Protein AF-A0A7X6QYF8-F1 (afdb_monomer)

pLDDT: mean 79.29, std 15.2, range [41.22, 97.94]

Organism: NCBI:txid264297

Sequence (271 aa):
MSGYPLPAPPMAFPPPAPRAPRDGRGVAALLTGLLGLGPVAIALGASAVRHRRRAHGIGSGMGLTGIILGSLQTLLYILIVVVALGVTAAGNTERAELRASCAEGEMAACDDLYWGSPVHSDDEAFGASCAGRRAASSPGTCLDAEGGSVIPLSYGDDPVLDGLWDSCEAGDLASCDDLYAQSPSDSEYLEFGGSCGDRGNDSRWCVNQPGDDPELDERYEACTAGDWEACDQLYQYSRPGSVYEEYGDTCGNRTDGGEWCTEVPGLDPNV

Foldseek 3Di:
DDDDDDDDDDDDDDDDDDDDDDDCLVVVLVVCVVVPVLVVSVVSVVVVVVVCPVDPDPPPPPPVVCVVVSVVVVVVVVVVVVVVVVVVVVLVVLLVVLLVVLLVQPQVSLQCQLVSDDPPDPSVQCSCCSNVVHHSPDPDGSADDPGDDLQPQDAPSDVVLNVLLVCLLVQPQVSLLVQLVPHDPNGPSVVCSCCSNVPRDPDSGSPQAAPNDVVLNVLLVCLVVLPLVSLQVQLVPTDPPHPSNCCSQCSNVVHPGDDRQCPDPPSNPVD

Secondary structure (DSSP, 8-state):
---PPPPPPPPPPPPPPPPPPP-HHHHHHHHHHHTT-HHHHHHHHHHHHHHHTT---S-TTHHHHHHHHHHHHHHHHHHHHHHHHHHHHHHHHHHHHHHHHHHHT-HHHHHHHHHHSPTT-HHHHHHHTTTTTS-TT--S-SS-TTT------STTS-HHHHHHHHHHHHT-HHHHHHHHHHSPTT-HHHHHHHTTTTT--SSS-SSSSTTS-HHHHHHHHHHHHT-HHHHHHHHHHSPTTSHHHHHHHTTTTTS-SSS-GGGSBTTBTT-

Structure (mmCIF, N/CA/C/O backbone):
data_AF-A0A7X6QYF8-F1
#
_entry.id   AF-A0A7X6QYF8-F1
#
loop_
_atom_site.group_PDB
_atom_site.id
_atom_site.type_symbol
_atom_site.label_atom_id
_atom_site.label_alt_id
_atom_site.label_comp_id
_atom_site.label_asym_id
_atom_site.label_entity_id
_atom_site.label_seq_id
_atom_site.pdbx_PDB_ins_code
_atom_site.Cartn_x
_atom_site.Cartn_y
_atom_site.Cartn_z
_atom_site.occupancy
_atom_site.B_iso_or_equiv
_atom_site.auth_seq_id
_atom_site.auth_comp_id
_atom_site.auth_asym_id
_atom_site.auth_atom_id
_atom_site.pdbx_PDB_model_num
ATOM 1 N N . MET A 1 1 ? -16.988 30.514 134.150 1.00 44.56 1 MET A N 1
ATOM 2 C CA . MET A 1 1 ? -15.823 29.884 133.494 1.00 44.56 1 MET A CA 1
ATOM 3 C C . MET A 1 1 ? -16.365 28.973 132.404 1.00 44.56 1 MET A C 1
ATOM 5 O O . MET A 1 1 ? -16.871 27.908 132.718 1.00 44.56 1 MET A O 1
ATOM 9 N N . SER A 1 2 ? -16.396 29.467 131.163 1.00 49.91 2 SER A N 1
ATOM 10 C CA . SER A 1 2 ? -16.881 28.728 129.991 1.00 49.91 2 SER A CA 1
ATOM 11 C C . SER A 1 2 ? -15.673 28.077 129.319 1.00 49.91 2 SER A C 1
ATOM 13 O O . SER A 1 2 ? -14.781 28.790 128.862 1.00 49.91 2 SER A O 1
ATOM 15 N N . GLY A 1 3 ? -15.593 26.747 129.351 1.00 51.34 3 GLY A N 1
ATOM 16 C CA . GLY A 1 3 ? -14.556 25.980 128.662 1.00 51.34 3 GLY A CA 1
ATOM 17 C C . GLY A 1 3 ? -15.006 25.683 127.237 1.00 51.34 3 GLY A C 1
ATOM 18 O O . GLY A 1 3 ? -15.929 24.898 127.042 1.00 51.34 3 GLY A O 1
ATOM 19 N N . TYR A 1 4 ? -14.381 26.324 126.251 1.00 63.78 4 TYR A N 1
ATOM 20 C CA . TYR A 1 4 ? -14.613 26.014 124.842 1.00 63.78 4 TYR A CA 1
ATOM 21 C C . TYR A 1 4 ? -13.888 24.711 124.460 1.00 63.78 4 TYR A C 1
ATOM 23 O O . TYR A 1 4 ? -12.702 24.576 124.774 1.00 63.78 4 TYR A O 1
ATOM 31 N N . PRO A 1 5 ? -14.555 23.755 123.790 1.00 67.38 5 PRO A N 1
ATOM 32 C CA . PRO A 1 5 ? -13.906 22.549 123.290 1.00 67.38 5 PRO A CA 1
ATOM 33 C C . PRO A 1 5 ? -13.012 22.851 122.076 1.00 67.38 5 PRO A C 1
ATOM 35 O O . PRO A 1 5 ? -13.331 23.689 121.233 1.00 67.38 5 PRO A O 1
ATOM 38 N N . LEU A 1 6 ? -11.876 22.151 122.020 1.00 69.31 6 LEU A N 1
ATOM 39 C CA . LEU A 1 6 ? -10.836 22.262 120.992 1.00 69.31 6 LEU A CA 1
ATOM 40 C C . LEU A 1 6 ? -11.344 21.867 119.585 1.00 69.31 6 LEU A C 1
ATOM 42 O O . LEU A 1 6 ? -12.176 20.964 119.472 1.00 69.31 6 LEU A O 1
ATOM 46 N N . PRO A 1 7 ? -10.825 22.493 118.507 1.00 70.38 7 PRO A N 1
ATOM 47 C CA . PRO A 1 7 ? -11.216 22.188 117.130 1.00 70.38 7 PRO A CA 1
ATOM 48 C C . PRO A 1 7 ? -10.683 20.826 116.649 1.00 70.38 7 PRO A C 1
ATOM 50 O O . PRO A 1 7 ? -9.566 20.424 116.976 1.00 70.38 7 PRO A O 1
ATOM 53 N N . ALA A 1 8 ? -11.495 20.125 115.852 1.00 71.44 8 ALA A N 1
ATOM 54 C CA . ALA A 1 8 ? -11.191 18.811 115.284 1.00 71.44 8 ALA A CA 1
ATOM 55 C C . ALA A 1 8 ? -10.064 18.860 114.222 1.00 71.44 8 ALA A C 1
ATOM 57 O O . ALA A 1 8 ? -9.943 19.861 113.510 1.00 71.44 8 ALA A O 1
ATOM 58 N N . PRO A 1 9 ? -9.252 17.790 114.077 1.00 72.19 9 PRO A N 1
ATOM 59 C CA . PRO A 1 9 ? -8.160 17.739 113.103 1.00 72.19 9 PRO A CA 1
ATOM 60 C C . PRO A 1 9 ? -8.664 17.641 111.644 1.00 72.19 9 PRO A C 1
ATOM 62 O O . PRO A 1 9 ? -9.747 17.102 111.401 1.00 72.19 9 PRO A O 1
ATOM 65 N N . PRO A 1 10 ? -7.886 18.129 110.656 1.00 64.88 10 PRO A N 1
ATOM 66 C CA . PRO A 1 10 ? -8.283 18.135 109.247 1.00 64.88 10 PRO A CA 1
ATOM 67 C C . PRO A 1 10 ? -8.324 16.721 108.643 1.00 64.88 10 PRO A C 1
ATOM 69 O O . PRO A 1 10 ? -7.401 15.927 108.826 1.00 64.88 10 PRO A O 1
ATOM 72 N N . MET A 1 11 ? -9.389 16.413 107.891 1.00 62.50 11 MET A N 1
ATOM 73 C CA . MET A 1 11 ? -9.537 15.140 107.175 1.00 62.50 11 MET A CA 1
ATOM 74 C C . MET A 1 11 ? -8.525 15.023 106.026 1.00 62.50 11 MET A C 1
ATOM 76 O O . MET A 1 11 ? -8.417 15.914 105.186 1.00 62.50 11 MET A O 1
ATOM 80 N N . ALA A 1 12 ? -7.806 13.900 105.978 1.00 64.94 12 ALA A N 1
ATOM 81 C CA . ALA A 1 12 ? -6.918 13.546 104.877 1.00 64.94 12 ALA A CA 1
ATOM 82 C C . ALA A 1 12 ? -7.729 13.229 103.607 1.00 64.94 12 ALA A C 1
ATOM 84 O O . ALA A 1 12 ? -8.689 12.458 103.651 1.00 64.94 12 ALA A O 1
ATOM 85 N N . PHE A 1 13 ? -7.337 13.811 102.470 1.00 62.38 13 PHE A N 1
ATOM 86 C CA . PHE A 1 13 ? -7.928 13.491 101.170 1.00 62.38 13 PHE A CA 1
ATOM 87 C C . PHE A 1 13 ? -7.653 12.021 100.796 1.00 62.38 13 PHE A C 1
ATOM 89 O O . PHE A 1 13 ? -6.511 11.570 100.926 1.00 62.38 13 PHE A O 1
ATOM 96 N N . PRO A 1 14 ? -8.655 11.267 100.306 1.00 73.50 14 PRO A N 1
ATOM 97 C CA . PRO A 1 14 ? -8.431 9.914 99.811 1.00 73.50 14 PRO A CA 1
ATOM 98 C C . PRO A 1 14 ? -7.581 9.937 98.526 1.00 73.50 14 PRO A C 1
ATOM 100 O O . PRO A 1 14 ? -7.684 10.884 97.739 1.00 73.50 14 PRO A O 1
ATOM 103 N N . PRO A 1 15 ? -6.746 8.910 98.280 1.00 71.75 15 PRO A N 1
ATOM 104 C CA . PRO A 1 15 ? -5.930 8.838 97.072 1.00 71.75 15 PRO A CA 1
ATOM 105 C C . PRO A 1 15 ? -6.808 8.774 95.808 1.00 71.75 15 PRO A C 1
ATOM 107 O O . PRO A 1 15 ? -7.906 8.208 95.850 1.00 71.75 15 PRO A O 1
ATOM 110 N N . PRO A 1 16 ? -6.347 9.323 94.666 1.00 65.62 16 PRO A N 1
ATOM 111 C CA . PRO A 1 16 ? -7.096 9.262 93.418 1.00 65.62 16 PRO A CA 1
ATOM 112 C C . PRO A 1 16 ? -7.294 7.808 92.978 1.00 65.62 16 PRO A C 1
ATOM 114 O O . PRO A 1 16 ? -6.366 6.998 93.012 1.00 65.62 16 PRO A O 1
ATOM 117 N N . ALA A 1 17 ? -8.518 7.484 92.557 1.00 67.25 17 ALA A N 1
ATOM 118 C CA . ALA A 1 17 ? -8.881 6.139 92.135 1.00 67.25 17 ALA A CA 1
ATOM 119 C C . ALA A 1 17 ? -8.025 5.669 90.935 1.00 67.25 17 ALA A C 1
ATOM 121 O O . ALA A 1 17 ? -7.765 6.459 90.017 1.00 67.25 17 ALA A O 1
ATOM 122 N N . PRO A 1 18 ? -7.601 4.392 90.898 1.00 63.91 18 PRO A N 1
ATOM 123 C CA . PRO A 1 18 ? -6.838 3.847 89.780 1.00 63.91 18 PRO A CA 1
ATOM 124 C C . PRO A 1 18 ? -7.653 3.917 88.481 1.00 63.91 18 PRO A C 1
ATOM 126 O O . PRO A 1 18 ? -8.828 3.550 88.440 1.00 63.91 18 PRO A O 1
ATOM 129 N N . ARG A 1 19 ? -7.029 4.396 87.396 1.00 60.31 19 ARG A N 1
ATOM 130 C CA . ARG A 1 19 ? -7.657 4.434 86.066 1.00 60.31 19 ARG A CA 1
ATOM 131 C C . ARG A 1 19 ? -7.863 3.002 85.567 1.00 60.31 19 ARG A C 1
ATOM 133 O O . ARG A 1 19 ? -6.927 2.206 85.591 1.00 60.31 19 ARG A O 1
ATOM 140 N N . ALA A 1 20 ? -9.076 2.688 85.110 1.00 60.84 20 ALA A N 1
ATOM 141 C CA . ALA A 1 20 ? -9.414 1.359 84.611 1.00 60.84 20 ALA A CA 1
ATOM 142 C C . ALA A 1 20 ? -8.535 0.970 83.398 1.00 60.84 20 ALA A C 1
ATOM 144 O O . ALA A 1 20 ? -8.281 1.826 82.539 1.00 60.84 20 ALA A O 1
ATOM 145 N N . PRO A 1 21 ? -8.078 -0.295 83.300 1.00 61.94 21 PRO A N 1
ATOM 146 C CA . PRO A 1 21 ? -7.299 -0.777 82.161 1.00 61.94 21 PRO A CA 1
ATOM 147 C C . PRO A 1 21 ? -8.084 -0.607 80.856 1.00 61.94 21 PRO A C 1
ATOM 149 O O . PRO A 1 21 ? -9.266 -0.939 80.789 1.00 61.94 21 PRO A O 1
ATOM 152 N N . ARG A 1 22 ? -7.447 -0.082 79.804 1.00 58.12 22 ARG A N 1
ATOM 153 C CA . ARG A 1 22 ? -8.064 -0.033 78.471 1.00 58.12 22 ARG A CA 1
ATOM 154 C C . ARG A 1 22 ? -7.998 -1.423 77.843 1.00 58.12 22 ARG A C 1
ATOM 156 O O . ARG A 1 22 ? -6.911 -1.922 77.566 1.00 58.12 22 ARG A O 1
ATOM 163 N N . ASP A 1 23 ? -9.155 -2.021 77.585 1.00 65.25 23 ASP A N 1
ATOM 164 C CA . ASP A 1 23 ? -9.247 -3.344 76.968 1.00 65.25 23 ASP A CA 1
ATOM 165 C C . ASP A 1 23 ? -8.855 -3.288 75.481 1.00 65.25 23 ASP A C 1
ATOM 167 O O . ASP A 1 23 ? -9.636 -2.871 74.622 1.00 65.25 23 ASP A O 1
ATOM 171 N N . GLY A 1 24 ? -7.645 -3.760 75.154 1.00 62.44 24 GLY A N 1
ATOM 172 C CA . GLY A 1 24 ? -7.094 -3.769 73.786 1.00 62.44 24 GLY A CA 1
ATOM 173 C C . GLY A 1 24 ? -7.932 -4.537 72.754 1.00 62.44 24 GLY A C 1
ATOM 174 O O . GLY A 1 24 ? -7.813 -4.310 71.552 1.00 62.44 24 GLY A O 1
ATOM 175 N N . ARG A 1 25 ? -8.856 -5.388 73.212 1.00 62.22 25 ARG A N 1
ATOM 176 C CA . ARG A 1 25 ? -9.790 -6.138 72.358 1.00 62.22 25 ARG A CA 1
ATOM 177 C C . ARG A 1 25 ? -10.798 -5.236 71.638 1.00 62.22 25 ARG A C 1
ATOM 179 O O . ARG A 1 25 ? -11.194 -5.555 70.523 1.00 62.22 25 ARG A O 1
ATOM 186 N N . GLY A 1 26 ? -11.176 -4.100 72.234 1.00 60.22 26 GLY A N 1
ATOM 187 C CA . GLY A 1 26 ? -12.074 -3.132 71.592 1.00 60.22 26 GLY A CA 1
ATOM 188 C C . GLY A 1 26 ? -11.416 -2.396 70.422 1.00 60.22 26 GLY A C 1
ATOM 189 O O . GLY A 1 26 ? -12.053 -2.172 69.398 1.00 60.22 26 GLY A O 1
ATOM 190 N N . VAL A 1 27 ? -10.121 -2.087 70.543 1.00 66.31 27 VAL A N 1
ATOM 191 C CA . VAL A 1 27 ? -9.340 -1.442 69.474 1.00 66.31 27 VAL A CA 1
ATOM 192 C C . VAL A 1 27 ? -9.047 -2.432 68.347 1.00 66.31 27 VAL A C 1
ATOM 194 O O . VAL A 1 27 ? -9.204 -2.089 67.180 1.00 66.31 27 VAL A O 1
ATOM 197 N N . ALA A 1 28 ? -8.709 -3.682 68.681 1.00 61.69 28 ALA A N 1
ATOM 198 C CA . ALA A 1 28 ? -8.487 -4.729 67.686 1.00 61.69 28 ALA A CA 1
ATOM 199 C C . ALA A 1 28 ? -9.742 -5.010 66.837 1.00 61.69 28 ALA A C 1
ATOM 201 O O . ALA A 1 28 ? -9.629 -5.173 65.624 1.00 61.69 28 ALA A O 1
ATOM 202 N N . ALA A 1 29 ? -10.935 -5.003 67.446 1.00 59.56 29 ALA A N 1
ATOM 203 C CA . ALA A 1 29 ? -12.205 -5.154 66.731 1.00 59.56 29 ALA A CA 1
ATOM 204 C C . ALA A 1 29 ? -12.511 -3.965 65.797 1.00 59.56 29 ALA A C 1
ATOM 206 O O . ALA A 1 29 ? -13.014 -4.162 64.695 1.00 59.56 29 ALA A O 1
ATOM 207 N N . LEU A 1 30 ? -12.168 -2.737 66.207 1.00 60.00 30 LEU A N 1
ATOM 208 C CA . LEU A 1 30 ? -12.330 -1.542 65.372 1.00 60.00 30 LEU A CA 1
ATOM 209 C C . LEU A 1 30 ? -11.392 -1.576 64.154 1.00 60.00 30 LEU A C 1
ATOM 211 O O . LEU A 1 30 ? -11.826 -1.326 63.033 1.00 60.00 30 LEU A O 1
ATOM 215 N N . LEU A 1 31 ? -10.118 -1.927 64.367 1.00 67.69 31 LEU A N 1
ATOM 216 C CA . LEU A 1 31 ? -9.118 -1.993 63.298 1.00 67.69 31 LEU A CA 1
ATOM 217 C C . LEU A 1 31 ? -9.415 -3.120 62.301 1.00 67.69 31 LEU A C 1
ATOM 219 O O . LEU A 1 31 ? -9.310 -2.910 61.099 1.00 67.69 31 LEU A O 1
ATOM 223 N N . THR A 1 32 ? -9.850 -4.292 62.773 1.00 66.44 32 THR A N 1
ATOM 224 C CA . THR A 1 32 ? -10.229 -5.412 61.887 1.00 66.44 32 THR A CA 1
ATOM 225 C C . THR A 1 32 ? -11.519 -5.153 61.111 1.00 66.44 32 THR A C 1
ATOM 227 O O . THR A 1 32 ? -11.629 -5.588 59.966 1.00 66.44 32 THR A O 1
ATOM 230 N N . GLY A 1 33 ? -12.462 -4.400 61.688 1.00 60.09 33 GLY A N 1
ATOM 231 C CA . GLY A 1 33 ? -13.633 -3.898 60.968 1.00 60.09 3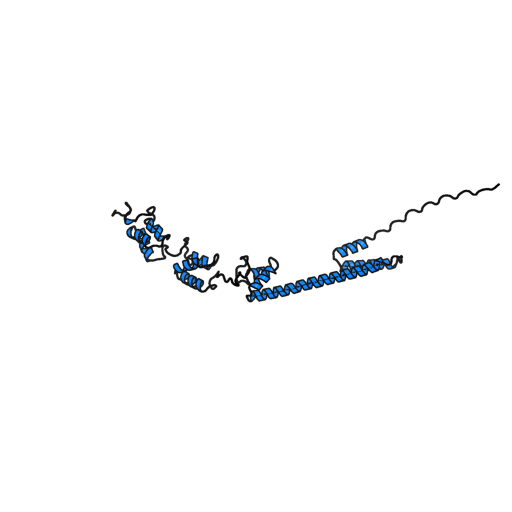3 GLY A CA 1
ATOM 232 C C . GLY A 1 33 ? -13.272 -2.887 59.873 1.00 60.09 33 GLY A C 1
ATOM 233 O O . GLY A 1 33 ? -13.822 -2.960 58.780 1.00 60.09 33 GLY A O 1
ATOM 234 N N . LEU A 1 34 ? -12.309 -1.994 60.131 1.00 67.25 34 LEU A N 1
ATOM 235 C CA . LEU A 1 34 ? -11.826 -1.009 59.152 1.00 67.25 34 LEU A CA 1
ATOM 236 C C . LEU A 1 34 ? -10.988 -1.646 58.024 1.00 67.25 34 LEU A C 1
ATOM 238 O O . LEU A 1 34 ? -11.011 -1.160 56.900 1.00 67.25 34 LEU A O 1
ATOM 242 N N . LEU A 1 35 ? -10.293 -2.754 58.310 1.00 69.69 35 LEU A N 1
ATOM 243 C CA . LEU A 1 35 ? -9.497 -3.542 57.354 1.00 69.69 35 LEU A CA 1
ATOM 244 C C . LEU A 1 35 ? -10.328 -4.545 56.520 1.00 69.69 35 LEU A C 1
ATOM 246 O O . LEU A 1 35 ? -9.756 -5.313 55.752 1.00 69.69 35 LEU A O 1
ATOM 250 N N . GLY A 1 36 ? -11.661 -4.564 56.656 1.00 60.25 36 GLY A N 1
ATOM 251 C CA . GLY A 1 36 ? -12.550 -5.324 55.764 1.00 60.25 36 GLY A CA 1
ATOM 252 C C . GLY A 1 36 ? -12.702 -6.823 56.062 1.00 60.25 36 GLY A C 1
ATOM 253 O O . GLY A 1 36 ? -13.326 -7.540 55.285 1.00 60.25 36 GLY A O 1
ATOM 254 N N . LEU A 1 37 ? -12.217 -7.322 57.204 1.00 61.72 37 LEU A N 1
ATOM 255 C CA . LEU A 1 37 ? -12.382 -8.727 57.620 1.00 61.72 37 LEU A CA 1
ATOM 256 C C . LEU A 1 37 ? -13.710 -8.938 58.375 1.00 61.72 37 LEU A C 1
ATOM 258 O O . LEU A 1 37 ? -13.745 -9.394 59.523 1.00 61.72 37 LEU A O 1
ATOM 262 N N . GLY A 1 38 ? -14.818 -8.580 57.719 1.00 65.25 38 GLY A N 1
ATOM 263 C CA . GLY A 1 38 ? -16.173 -8.514 58.287 1.00 65.25 38 GLY A CA 1
ATOM 264 C C . GLY A 1 38 ? -16.619 -9.716 59.144 1.00 65.25 38 GLY A C 1
ATOM 265 O O . GLY A 1 38 ? -17.130 -9.498 60.245 1.00 65.25 38 GLY A O 1
ATOM 266 N N . PRO A 1 39 ? -16.390 -10.982 58.742 1.00 62.66 39 PRO A N 1
ATOM 267 C CA . PRO A 1 39 ? -16.849 -12.141 59.517 1.00 62.66 39 PRO A CA 1
ATOM 268 C C . PRO A 1 39 ? -16.150 -12.286 60.880 1.00 62.66 39 PRO A C 1
ATOM 270 O O . PRO A 1 39 ? -16.771 -12.671 61.874 1.00 62.66 39 PRO A O 1
ATOM 273 N N . VAL A 1 40 ? -14.860 -11.937 60.953 1.00 58.09 40 VAL A N 1
ATOM 274 C CA . VAL A 1 40 ? -14.042 -12.069 62.172 1.00 58.09 40 VAL A CA 1
ATOM 275 C C . VAL A 1 40 ? -14.389 -10.970 63.182 1.00 58.09 40 VAL A C 1
ATOM 277 O O . VAL A 1 40 ? -14.470 -11.231 64.386 1.00 58.09 40 VAL A O 1
ATOM 280 N N . ALA A 1 41 ? -14.684 -9.760 62.699 1.00 55.25 41 ALA A N 1
ATOM 281 C CA . ALA A 1 41 ? -15.124 -8.642 63.533 1.00 55.25 41 ALA A CA 1
ATOM 282 C C . ALA A 1 41 ? -16.470 -8.929 64.231 1.00 55.25 41 ALA A C 1
ATOM 284 O O . ALA A 1 41 ? -16.633 -8.614 65.413 1.00 55.25 41 ALA A O 1
ATOM 285 N N . ILE A 1 42 ? -17.405 -9.598 63.543 1.00 60.53 42 ILE A N 1
ATOM 286 C CA . ILE A 1 42 ? -18.709 -9.989 64.106 1.00 60.53 42 ILE A CA 1
ATOM 287 C C . ILE A 1 42 ? -18.538 -11.044 65.213 1.00 60.53 42 ILE A C 1
ATOM 289 O O . ILE A 1 42 ? -19.125 -10.909 66.291 1.00 60.53 42 ILE A O 1
ATOM 293 N N . ALA A 1 43 ? -17.689 -12.056 64.999 1.00 60.28 43 ALA A N 1
ATOM 294 C CA . ALA A 1 43 ? -17.421 -13.097 65.996 1.00 60.28 43 ALA A CA 1
ATOM 295 C C . ALA A 1 43 ? -16.741 -12.540 67.266 1.00 60.28 43 ALA A C 1
ATOM 297 O O . ALA A 1 43 ? -17.136 -12.861 68.394 1.00 60.28 43 ALA A O 1
ATOM 298 N N . LEU A 1 44 ? -15.760 -11.647 67.104 1.00 58.59 44 LEU A N 1
ATOM 299 C CA . LEU A 1 44 ? -15.084 -10.995 68.229 1.00 58.59 44 LEU A CA 1
ATOM 300 C C . LEU A 1 44 ? -16.007 -10.007 68.959 1.00 58.59 44 LEU A C 1
ATOM 302 O O . LEU A 1 44 ? -16.036 -10.002 70.192 1.00 58.59 44 LEU A O 1
ATOM 306 N N . GLY A 1 45 ? -16.838 -9.255 68.232 1.00 57.84 45 GLY A N 1
ATOM 307 C CA . GLY A 1 45 ? -17.862 -8.382 68.813 1.00 57.84 45 GLY A CA 1
ATOM 308 C C . GLY A 1 45 ? -18.875 -9.144 69.677 1.00 57.84 45 GLY A C 1
ATOM 309 O O . GLY A 1 45 ? -19.167 -8.734 70.803 1.00 57.84 45 GLY A O 1
ATOM 310 N N . ALA A 1 46 ? -19.343 -10.307 69.212 1.00 62.03 46 ALA A N 1
ATOM 311 C CA . ALA A 1 46 ? -20.274 -11.156 69.959 1.00 62.03 46 ALA A CA 1
ATOM 312 C C . ALA A 1 46 ? -19.666 -11.703 71.268 1.00 62.03 46 ALA A C 1
ATOM 314 O O . ALA A 1 46 ? -20.343 -11.755 72.301 1.00 62.03 46 ALA A O 1
ATOM 315 N N . SER A 1 47 ? -18.376 -12.062 71.258 1.00 56.50 47 SER A N 1
ATOM 316 C CA . SER A 1 47 ? -17.672 -12.529 72.463 1.00 56.50 47 SER A CA 1
ATOM 317 C C . SER A 1 47 ? -17.438 -11.409 73.492 1.00 56.50 47 SER A C 1
ATOM 319 O O . SER A 1 47 ? -17.560 -11.648 74.696 1.00 56.50 47 SER A O 1
ATOM 321 N N . ALA A 1 48 ? -17.226 -10.166 73.043 1.00 53.59 48 ALA A N 1
ATOM 322 C CA . ALA A 1 48 ? -17.083 -9.001 73.919 1.00 53.59 48 ALA A CA 1
ATOM 323 C C . ALA A 1 48 ? -18.400 -8.605 74.624 1.00 53.59 48 ALA A C 1
ATOM 325 O O . ALA A 1 48 ? -18.391 -8.234 75.802 1.00 53.59 48 ALA A O 1
ATOM 326 N N . VAL A 1 49 ? -19.551 -8.738 73.951 1.00 55.31 49 VAL A N 1
ATOM 327 C CA . VAL A 1 49 ? -20.875 -8.433 74.537 1.00 55.31 49 VAL A CA 1
ATOM 328 C C . VAL A 1 49 ? -21.254 -9.427 75.641 1.00 55.31 49 VAL A C 1
ATOM 330 O O . VAL A 1 49 ? -21.878 -9.042 76.635 1.00 55.31 49 VAL A O 1
ATOM 333 N N . ARG A 1 50 ? -20.824 -10.692 75.537 1.00 56.47 50 ARG A N 1
ATOM 334 C CA . ARG A 1 50 ? -21.103 -11.716 76.560 1.00 56.47 50 ARG A CA 1
ATOM 335 C C . ARG A 1 50 ? -20.461 -11.410 77.919 1.00 56.47 50 ARG A C 1
ATOM 337 O O . ARG A 1 50 ? -21.015 -11.818 78.937 1.00 56.47 50 ARG A O 1
ATOM 344 N N . HIS A 1 51 ? -19.375 -10.634 77.959 1.00 52.50 51 HIS A N 1
ATOM 345 C CA . HIS A 1 51 ? -18.703 -10.266 79.212 1.00 52.50 51 HIS A CA 1
ATOM 346 C C . HIS A 1 51 ? -19.330 -9.057 79.932 1.00 52.50 51 HIS A C 1
ATOM 348 O O . HIS A 1 51 ? -19.246 -8.968 81.158 1.00 52.50 51 HIS A O 1
ATOM 354 N N . ARG A 1 52 ? -20.015 -8.150 79.213 1.00 47.72 52 ARG A N 1
ATOM 355 C CA . ARG A 1 52 ? -20.625 -6.938 79.805 1.00 47.72 52 ARG A CA 1
ATOM 356 C C . ARG A 1 52 ? -21.968 -7.160 80.500 1.00 47.72 52 ARG A C 1
ATOM 358 O O . ARG A 1 52 ? -22.447 -6.251 81.170 1.00 47.72 52 ARG A O 1
ATOM 365 N N . ARG A 1 53 ? -22.558 -8.359 80.434 1.00 51.34 53 ARG A N 1
ATOM 366 C CA . ARG A 1 53 ? -23.813 -8.668 81.151 1.00 51.34 53 ARG A CA 1
ATOM 367 C C . ARG A 1 53 ? -23.688 -8.670 82.685 1.00 51.34 53 ARG A C 1
ATOM 369 O O . ARG A 1 53 ? -24.697 -8.832 83.356 1.00 51.34 53 ARG A O 1
ATOM 376 N N . ARG A 1 54 ? -22.488 -8.480 83.254 1.00 52.22 54 ARG A N 1
ATOM 377 C CA . ARG A 1 54 ? -22.281 -8.367 84.714 1.00 52.22 54 ARG A CA 1
ATOM 378 C C . ARG A 1 54 ? -22.084 -6.938 85.236 1.00 52.22 54 ARG A C 1
ATOM 380 O O . ARG A 1 54 ? -22.015 -6.766 86.445 1.00 52.22 54 ARG A O 1
ATOM 387 N N . ALA A 1 55 ? -22.029 -5.923 84.373 1.00 49.00 55 ALA A N 1
ATOM 388 C CA . ALA A 1 55 ? -21.886 -4.527 84.792 1.00 49.00 55 ALA A CA 1
ATOM 389 C C . ALA A 1 55 ? -23.137 -3.724 84.404 1.00 49.00 55 ALA A C 1
ATOM 391 O O . ALA A 1 55 ? -23.155 -3.015 83.399 1.00 49.00 55 ALA A O 1
ATOM 392 N N . HIS A 1 56 ? -24.199 -3.851 85.205 1.00 47.75 56 HIS A N 1
ATOM 393 C CA . HIS A 1 56 ? -25.361 -2.960 85.159 1.00 47.75 56 HIS A CA 1
ATOM 394 C C . HIS A 1 56 ? -24.983 -1.589 85.745 1.00 47.75 56 HIS A C 1
ATOM 396 O O . HIS A 1 56 ? -25.286 -1.277 86.891 1.00 47.75 56 HIS A O 1
ATOM 402 N N . GLY A 1 57 ? -24.269 -0.788 84.954 1.00 47.47 57 GLY A N 1
ATOM 403 C CA . GLY A 1 57 ? -24.026 0.628 85.210 1.00 47.47 57 GLY A CA 1
ATOM 404 C C . GLY A 1 57 ? -24.833 1.482 84.236 1.00 47.47 57 GLY A C 1
ATOM 405 O O . GLY A 1 57 ? -24.892 1.185 83.043 1.00 47.47 57 GLY A O 1
ATOM 406 N N . ILE A 1 58 ? -25.470 2.528 84.759 1.00 48.16 58 ILE A N 1
ATOM 407 C CA . ILE A 1 58 ? -26.283 3.507 84.029 1.00 48.16 58 ILE A CA 1
ATOM 408 C C . ILE A 1 58 ? -25.423 4.157 82.930 1.00 48.16 58 ILE A C 1
ATOM 410 O O . ILE A 1 58 ? -24.578 5.005 83.191 1.00 48.16 58 ILE A O 1
ATOM 414 N N . GLY A 1 59 ? -25.616 3.691 81.696 1.00 50.88 59 GLY A N 1
ATOM 415 C CA . GLY A 1 59 ? -24.902 4.125 80.488 1.00 50.88 59 GLY A CA 1
ATOM 416 C C . GLY A 1 59 ? -25.415 3.409 79.231 1.00 50.88 59 GLY A C 1
ATOM 417 O O . GLY A 1 59 ? -24.668 3.157 78.289 1.00 50.88 59 GLY A O 1
ATOM 418 N N . SER A 1 60 ? -26.697 3.023 79.245 1.00 54.94 60 SER A N 1
ATOM 419 C CA . SER A 1 60 ? -27.317 2.022 78.357 1.00 54.94 60 SER A CA 1
ATOM 420 C C . SER A 1 60 ? -27.454 2.439 76.880 1.00 54.94 60 SER A C 1
ATOM 422 O O . SER A 1 60 ? -27.903 1.645 76.059 1.00 54.94 60 SER A O 1
ATOM 424 N N . GLY A 1 61 ? -27.069 3.666 76.513 1.00 55.28 61 GLY A N 1
ATOM 425 C CA . GLY A 1 61 ? -27.264 4.204 75.160 1.00 55.28 61 GLY A CA 1
ATOM 426 C C . GLY A 1 61 ? -26.225 3.770 74.119 1.00 55.28 61 GLY A C 1
ATOM 427 O O . GLY A 1 61 ? -26.537 3.730 72.936 1.00 55.28 61 GLY A O 1
ATOM 428 N N . MET A 1 62 ? -25.000 3.411 74.523 1.00 56.62 62 MET A N 1
ATOM 429 C CA . MET A 1 62 ? -23.884 3.243 73.569 1.00 56.62 62 MET A CA 1
ATOM 430 C C . MET A 1 62 ? -23.781 1.848 72.924 1.00 56.62 62 MET A C 1
ATOM 432 O O . MET A 1 62 ? -23.101 1.687 71.916 1.00 56.62 62 MET A O 1
ATOM 436 N N . GLY A 1 63 ? -24.423 0.819 73.489 1.00 57.66 63 GLY A N 1
ATOM 437 C CA . GLY A 1 63 ? -24.381 -0.543 72.930 1.00 57.66 63 GLY A CA 1
ATOM 438 C C . GLY A 1 63 ? -25.368 -0.758 71.780 1.00 57.66 63 GLY A C 1
ATOM 439 O O . GLY A 1 63 ? -25.053 -1.442 70.810 1.00 57.66 63 GLY A O 1
ATOM 440 N N . LEU A 1 64 ? -26.550 -0.141 71.878 1.00 66.19 64 LEU A N 1
ATOM 441 C CA . LEU A 1 64 ? -27.606 -0.249 70.871 1.00 66.19 64 LEU A CA 1
ATOM 442 C C . LEU A 1 64 ? -27.235 0.506 69.585 1.00 66.19 64 LEU A C 1
ATOM 444 O O . LEU A 1 64 ? -27.472 0.011 68.487 1.00 66.19 64 LEU A O 1
ATOM 448 N N . THR A 1 65 ? -26.577 1.662 69.715 1.00 74.94 65 THR A N 1
ATOM 449 C CA . THR A 1 65 ? -26.098 2.450 68.569 1.00 74.94 65 THR A CA 1
ATOM 450 C C . THR A 1 65 ? -25.030 1.710 67.768 1.00 74.94 65 THR A C 1
ATOM 452 O O . THR A 1 65 ? -25.061 1.757 66.543 1.00 74.94 65 THR A O 1
ATOM 455 N N . GLY A 1 66 ? -24.143 0.952 68.424 1.00 69.56 66 GLY A N 1
ATOM 456 C CA . GLY A 1 66 ? -23.137 0.129 67.745 1.00 69.56 66 GLY A CA 1
ATOM 457 C C . GLY A 1 66 ? -23.735 -0.995 66.892 1.00 69.56 66 GLY A C 1
ATOM 458 O O . GLY A 1 66 ? -23.242 -1.261 65.800 1.00 69.56 66 GLY A O 1
ATOM 459 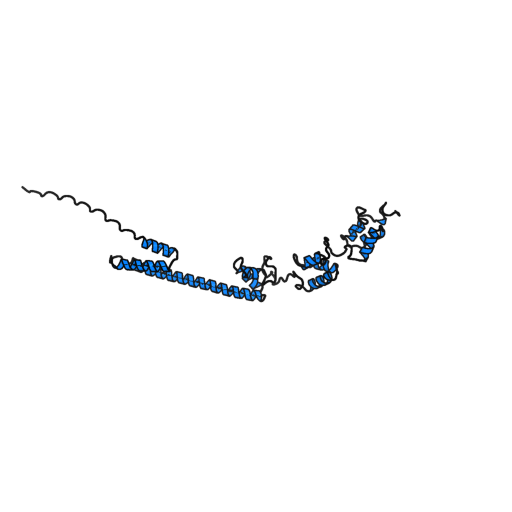N N . ILE A 1 67 ? -24.829 -1.617 67.346 1.00 76.75 67 ILE A N 1
ATOM 460 C CA . ILE A 1 67 ? -25.525 -2.660 66.576 1.00 76.75 67 ILE A CA 1
ATOM 461 C C . ILE A 1 67 ? -26.246 -2.048 65.373 1.00 76.75 67 ILE A C 1
ATOM 463 O O . ILE A 1 67 ? -26.167 -2.603 64.281 1.00 76.75 67 ILE A O 1
ATOM 467 N N . ILE A 1 68 ? -26.912 -0.902 65.545 1.00 80.81 68 ILE A N 1
ATOM 468 C CA . ILE A 1 68 ? -27.637 -0.229 64.456 1.00 80.81 68 ILE A CA 1
ATOM 469 C C . ILE A 1 68 ? -26.654 0.272 63.393 1.00 80.81 68 ILE A C 1
ATOM 471 O O . ILE A 1 68 ? -26.832 -0.029 62.218 1.00 80.81 68 ILE A O 1
ATOM 475 N N . LEU A 1 69 ? -25.581 0.958 63.799 1.00 78.62 69 LEU A N 1
ATOM 476 C CA . LEU A 1 69 ? -24.547 1.440 62.878 1.00 78.62 69 LEU A CA 1
ATOM 477 C C . LEU A 1 69 ? -23.808 0.283 62.195 1.00 78.62 69 LEU A C 1
ATOM 479 O O . LEU A 1 69 ? -23.576 0.341 60.992 1.00 78.62 69 LEU A O 1
ATOM 483 N N . GLY A 1 70 ? -23.501 -0.794 62.925 1.00 76.06 70 GLY A N 1
ATOM 484 C CA . GLY A 1 70 ? -22.893 -1.995 62.350 1.00 76.06 70 GLY A CA 1
ATOM 485 C C . GLY A 1 70 ? -23.808 -2.701 61.348 1.00 76.06 70 GLY A C 1
ATOM 486 O O . GLY A 1 70 ? -23.357 -3.097 60.275 1.00 76.06 70 GLY A O 1
ATOM 487 N N . SER A 1 71 ? -25.104 -2.807 61.657 1.00 82.69 71 SER A N 1
ATOM 488 C CA . SER A 1 71 ? -26.107 -3.384 60.752 1.00 82.69 71 SER A CA 1
ATOM 489 C C . SER A 1 71 ? -26.269 -2.534 59.492 1.00 82.69 71 SER A C 1
ATOM 491 O O . SER A 1 71 ? -26.231 -3.075 58.393 1.00 82.69 71 SER A O 1
ATOM 493 N N . LEU A 1 72 ? -26.364 -1.208 59.632 1.00 85.56 72 LEU A N 1
ATOM 494 C CA . LEU A 1 72 ? -26.446 -0.279 58.501 1.00 85.56 72 LEU A CA 1
ATOM 495 C C . LEU A 1 72 ? -25.194 -0.341 57.617 1.00 85.56 72 LEU A C 1
ATOM 497 O O . LEU A 1 72 ? -25.323 -0.438 56.401 1.00 85.56 72 LEU A O 1
ATOM 501 N N . GLN A 1 73 ? -23.997 -0.365 58.211 1.00 84.06 73 GLN A N 1
ATOM 502 C CA . GLN A 1 73 ? -22.743 -0.502 57.467 1.00 84.06 73 GLN A CA 1
ATOM 503 C C . GLN A 1 73 ? -22.655 -1.848 56.737 1.00 84.06 73 GLN A C 1
ATOM 505 O O . GLN A 1 73 ? -22.177 -1.909 55.608 1.00 84.06 73 GLN A O 1
ATOM 510 N N . THR A 1 74 ? -23.133 -2.928 57.361 1.00 85.88 74 THR A N 1
ATOM 511 C CA . THR A 1 74 ? -23.141 -4.263 56.746 1.00 85.88 74 THR A CA 1
ATOM 512 C C . THR A 1 74 ? -24.121 -4.322 55.577 1.00 85.88 74 THR A C 1
ATOM 514 O O . THR A 1 74 ? -23.773 -4.840 54.521 1.00 85.88 74 THR A O 1
ATOM 517 N N . LEU A 1 75 ? -25.320 -3.752 55.727 1.00 90.56 75 LEU A N 1
ATOM 518 C CA . LEU A 1 75 ? -26.298 -3.658 54.642 1.00 90.56 75 LEU A CA 1
ATOM 519 C C . LEU A 1 75 ? -25.778 -2.799 53.485 1.00 90.56 75 LEU A C 1
ATOM 521 O O . LEU A 1 75 ? -25.918 -3.195 52.331 1.00 90.56 75 LEU A O 1
ATOM 525 N N . LEU A 1 76 ? -25.125 -1.672 53.786 1.00 90.50 76 LEU A N 1
ATOM 526 C CA . LEU A 1 76 ? -24.477 -0.833 52.780 1.00 90.50 76 LEU A CA 1
ATOM 527 C C . LEU A 1 76 ? -23.362 -1.593 52.047 1.00 90.50 76 LEU A C 1
ATOM 529 O O . LEU A 1 76 ? -23.285 -1.528 50.826 1.00 90.50 76 LEU A O 1
ATOM 5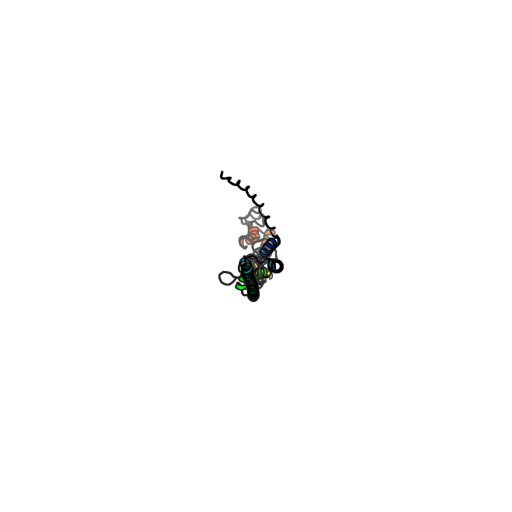33 N N . TYR A 1 77 ? -22.532 -2.353 52.765 1.00 87.69 77 TYR A N 1
ATOM 534 C CA . TYR A 1 77 ? -21.483 -3.170 52.154 1.00 87.69 77 TYR A CA 1
ATOM 535 C C . TYR A 1 77 ? -22.057 -4.270 51.253 1.00 87.69 77 TYR A C 1
ATOM 537 O O . TYR A 1 77 ? -21.610 -4.422 50.122 1.00 87.69 77 TYR A O 1
ATOM 545 N N . ILE A 1 78 ? -23.077 -5.002 51.717 1.00 89.56 78 ILE A N 1
ATOM 546 C CA . ILE A 1 78 ? -23.757 -6.024 50.907 1.00 89.56 78 ILE A CA 1
ATOM 547 C C . ILE A 1 78 ? -24.345 -5.394 49.643 1.00 89.56 78 ILE A C 1
ATOM 549 O O . ILE A 1 78 ? -24.171 -5.946 48.561 1.00 89.56 78 ILE A O 1
ATOM 553 N N . LEU A 1 79 ? -24.983 -4.225 49.759 1.00 91.75 79 LEU A N 1
ATOM 554 C CA . LEU A 1 79 ? -25.500 -3.491 48.607 1.00 91.75 79 LEU A CA 1
ATOM 555 C C . LEU A 1 79 ? -24.383 -3.145 47.613 1.00 91.75 79 LEU A C 1
ATOM 557 O O . LEU A 1 79 ? -24.540 -3.404 46.425 1.00 91.75 79 LEU A O 1
ATOM 561 N N . ILE A 1 80 ? -23.247 -2.624 48.089 1.00 89.88 80 ILE A N 1
ATOM 562 C CA . ILE A 1 80 ? -22.086 -2.305 47.241 1.00 89.88 80 ILE A CA 1
ATOM 563 C C . ILE A 1 80 ? -21.568 -3.557 46.524 1.00 89.88 80 ILE A C 1
ATOM 565 O O . ILE A 1 80 ? -21.321 -3.502 45.323 1.00 89.88 80 ILE A O 1
ATOM 569 N N . VAL A 1 81 ? -21.439 -4.691 47.223 1.00 89.31 81 VAL A N 1
ATOM 570 C CA . VAL A 1 81 ? -20.974 -5.950 46.615 1.00 89.31 81 VAL A CA 1
ATOM 571 C C . VAL A 1 81 ? -21.962 -6.459 45.565 1.00 89.31 81 VAL A C 1
ATOM 573 O O . VAL A 1 81 ? -21.539 -6.847 44.481 1.00 89.31 81 VAL A O 1
ATOM 576 N N . VAL A 1 82 ? -23.268 -6.429 45.843 1.00 90.88 82 VAL A N 1
ATOM 577 C CA . VAL A 1 82 ? -24.300 -6.848 44.879 1.00 90.88 82 VAL A CA 1
ATOM 578 C C . VAL A 1 82 ? -24.283 -5.959 43.635 1.00 90.88 82 VAL A C 1
ATOM 580 O O . VAL A 1 82 ? -24.340 -6.478 42.523 1.00 90.88 82 VAL A O 1
ATOM 583 N N . VAL A 1 83 ? -24.152 -4.641 43.807 1.00 88.50 83 VAL A N 1
ATOM 584 C CA . VAL A 1 83 ? -24.033 -3.697 42.686 1.00 88.50 83 VAL A CA 1
ATOM 585 C C . VAL A 1 83 ? -22.759 -3.966 41.884 1.00 88.50 83 VAL A C 1
ATOM 587 O O . VAL A 1 83 ? -22.834 -4.066 40.665 1.00 88.50 83 VAL A O 1
ATOM 590 N N . ALA A 1 84 ? -21.612 -4.154 42.542 1.00 81.19 84 ALA A N 1
ATOM 591 C CA . ALA A 1 84 ? -20.348 -4.446 41.866 1.00 81.19 84 ALA A CA 1
ATOM 592 C C . ALA A 1 84 ? -20.416 -5.750 41.050 1.00 81.19 84 ALA A C 1
ATOM 594 O O . ALA A 1 84 ? -20.021 -5.762 39.887 1.00 81.19 84 ALA A O 1
ATOM 595 N N . LEU A 1 85 ? -20.980 -6.820 41.624 1.00 83.94 85 LEU A N 1
ATOM 596 C CA . LEU A 1 85 ? -21.181 -8.090 40.921 1.00 83.94 85 LEU A CA 1
ATOM 597 C C . LEU A 1 85 ? -22.136 -7.937 39.729 1.00 83.94 85 LEU A C 1
ATOM 599 O O . LEU A 1 85 ? -21.856 -8.456 38.649 1.00 83.94 85 LEU A O 1
ATOM 603 N N . GLY A 1 86 ? -23.228 -7.186 39.900 1.00 81.44 86 GLY A N 1
ATOM 604 C CA . GLY A 1 86 ? -24.170 -6.886 38.822 1.00 81.44 86 GLY A CA 1
ATOM 605 C C . GLY A 1 86 ? -23.520 -6.140 37.654 1.00 81.44 86 GLY A C 1
ATOM 606 O O . GLY A 1 86 ? -23.708 -6.533 36.507 1.00 81.44 86 GLY A O 1
ATOM 607 N N . VAL A 1 87 ? -22.697 -5.124 37.939 1.00 82.25 87 VAL A N 1
ATOM 608 C CA . VAL A 1 87 ? -21.958 -4.359 36.918 1.00 82.25 87 VAL A CA 1
ATOM 609 C C . VAL A 1 87 ? -20.970 -5.251 36.164 1.00 82.25 87 VAL A C 1
ATOM 611 O O . VAL A 1 87 ? -20.933 -5.214 34.938 1.00 82.25 87 VAL A O 1
ATOM 614 N N . THR A 1 88 ? -20.214 -6.105 36.865 1.00 80.81 88 THR A N 1
ATOM 615 C CA . THR A 1 88 ? -19.281 -7.033 36.199 1.00 80.81 88 THR A CA 1
ATOM 616 C C . THR A 1 88 ? -19.992 -8.055 35.313 1.00 80.81 88 THR A C 1
ATOM 618 O O . THR A 1 88 ? -19.513 -8.361 34.226 1.00 80.81 88 THR A O 1
ATOM 621 N N . ALA A 1 89 ? -21.150 -8.565 35.744 1.00 77.00 89 ALA A N 1
ATOM 622 C CA . ALA A 1 89 ? -21.923 -9.518 34.957 1.00 77.00 89 ALA A CA 1
ATOM 623 C C . ALA A 1 89 ? -22.503 -8.873 33.688 1.00 77.00 89 ALA A C 1
ATOM 625 O O . ALA A 1 89 ? -22.432 -9.483 32.624 1.00 77.00 89 ALA A O 1
ATOM 626 N N . ALA A 1 90 ? -23.013 -7.640 33.793 1.00 76.56 90 ALA A N 1
ATOM 627 C CA . ALA A 1 90 ? -23.541 -6.888 32.656 1.00 76.56 90 ALA A CA 1
ATOM 628 C C . ALA A 1 90 ? -22.455 -6.559 31.614 1.00 76.56 90 ALA A C 1
ATOM 630 O O . ALA A 1 90 ? -22.672 -6.754 30.419 1.00 76.56 90 ALA A O 1
ATOM 631 N N . GLY A 1 91 ? -21.262 -6.150 32.059 1.00 79.06 91 GLY A N 1
ATOM 632 C CA . GLY A 1 91 ? -20.142 -5.890 31.148 1.00 79.06 91 GLY A CA 1
ATOM 633 C C . GLY A 1 91 ? -19.656 -7.147 30.417 1.00 79.06 91 GLY A C 1
ATOM 634 O O . GLY A 1 91 ? -19.285 -7.085 29.249 1.00 79.06 91 GLY A O 1
ATOM 635 N N . ASN A 1 92 ? -19.706 -8.317 31.064 1.00 83.00 92 ASN A N 1
ATOM 636 C CA . ASN A 1 92 ? -19.336 -9.578 30.412 1.00 83.00 92 ASN A CA 1
ATOM 637 C C . ASN A 1 92 ? -20.323 -9.979 29.307 1.00 83.00 92 ASN A C 1
ATOM 639 O O . ASN A 1 92 ? -19.901 -10.513 28.284 1.00 83.00 92 ASN A O 1
ATOM 643 N N . THR A 1 93 ? -21.623 -9.740 29.504 1.00 87.88 93 THR A N 1
ATOM 644 C CA . THR A 1 93 ? -22.634 -10.033 28.478 1.00 87.88 93 THR A CA 1
ATOM 645 C C . THR A 1 93 ? -22.506 -9.115 27.270 1.00 87.88 93 THR A C 1
ATOM 647 O O . THR A 1 93 ? -22.536 -9.604 26.147 1.00 87.88 93 THR A O 1
ATOM 650 N N . GLU A 1 94 ? -22.281 -7.820 27.497 1.00 88.56 94 GLU A N 1
ATOM 651 C CA . GLU A 1 94 ? -22.090 -6.831 26.430 1.00 88.56 94 GLU A CA 1
ATOM 652 C C . GLU A 1 94 ? -20.871 -7.165 25.562 1.00 88.56 94 GLU A C 1
ATOM 654 O O . GLU A 1 94 ? -20.956 -7.205 24.340 1.00 88.56 94 GLU A O 1
ATOM 659 N N . ARG A 1 95 ? -19.741 -7.513 26.187 1.00 90.44 95 ARG A N 1
ATOM 660 C CA . ARG A 1 95 ? -18.516 -7.867 25.453 1.00 90.44 95 ARG A CA 1
ATOM 661 C C . ARG A 1 95 ? -18.655 -9.169 24.663 1.00 90.44 95 ARG A C 1
ATOM 663 O O . ARG A 1 95 ? -18.077 -9.289 23.587 1.00 90.44 95 ARG A O 1
ATOM 670 N N . ALA A 1 96 ? -19.441 -10.127 25.157 1.00 93.19 96 ALA A N 1
ATOM 671 C CA . ALA A 1 96 ? -19.744 -11.347 24.413 1.00 93.19 96 ALA A CA 1
ATOM 672 C C . ALA A 1 96 ? -20.590 -11.067 23.158 1.00 93.19 96 ALA A C 1
ATOM 674 O O . ALA A 1 96 ? -20.336 -11.663 22.113 1.00 93.19 96 ALA A O 1
ATOM 675 N N . GLU A 1 97 ? -21.558 -10.152 23.254 1.00 94.06 97 GLU A N 1
ATOM 676 C CA . GLU A 1 97 ? -22.377 -9.706 22.121 1.00 94.06 97 GLU A CA 1
ATOM 677 C C . GLU A 1 97 ? -21.532 -8.946 21.095 1.00 94.06 97 GLU A C 1
ATOM 679 O O . GLU A 1 97 ? -21.514 -9.326 19.927 1.00 94.06 97 GLU A O 1
ATOM 684 N N . LEU A 1 98 ? -20.721 -7.981 21.542 1.00 93.62 98 LEU A N 1
ATOM 685 C CA . LEU A 1 98 ? -19.778 -7.259 20.681 1.00 93.62 98 LEU A CA 1
ATOM 686 C C . LEU A 1 98 ? -18.817 -8.204 19.951 1.00 93.62 98 LEU A C 1
ATOM 688 O O . LEU A 1 98 ? -18.574 -8.044 18.756 1.00 93.62 98 LEU A O 1
ATOM 692 N N . ARG A 1 99 ? -18.294 -9.229 20.639 1.00 94.69 99 ARG A N 1
ATOM 693 C CA . ARG A 1 99 ? -17.428 -10.237 20.013 1.00 94.69 99 ARG A CA 1
ATOM 694 C C . ARG A 1 99 ? -18.159 -11.044 18.942 1.00 94.69 99 ARG A C 1
ATOM 696 O O . ARG A 1 99 ? -17.556 -11.333 17.910 1.00 94.69 99 ARG A O 1
ATOM 703 N N . ALA A 1 100 ? -19.425 -11.396 19.168 1.00 95.38 100 ALA A N 1
ATOM 704 C CA . ALA A 1 100 ? -20.245 -12.099 18.184 1.00 95.38 100 ALA A CA 1
ATOM 705 C C . ALA A 1 100 ? -20.539 -11.216 16.958 1.00 95.38 100 ALA A C 1
ATOM 707 O O . ALA A 1 100 ? -20.204 -11.615 15.845 1.00 95.38 100 ALA A O 1
ATOM 708 N N . SER A 1 101 ? -21.041 -9.994 17.153 1.00 89.62 101 SER A N 1
ATOM 709 C CA . SER A 1 101 ? -21.316 -9.040 16.067 1.00 89.62 101 SER A CA 1
ATOM 710 C C . SER A 1 101 ? -20.058 -8.685 15.268 1.00 89.62 101 SER A C 1
ATOM 712 O O . SER A 1 101 ? -20.075 -8.659 14.036 1.00 89.62 101 SER A O 1
ATOM 714 N N . CYS A 1 102 ? -18.925 -8.494 15.950 1.00 91.19 102 CYS A N 1
ATOM 715 C CA . CYS A 1 102 ? -17.637 -8.295 15.294 1.00 91.19 102 CYS A CA 1
ATOM 716 C C . CYS A 1 102 ? -17.257 -9.509 14.432 1.00 91.19 102 CYS A C 1
ATOM 718 O O . CYS A 1 102 ? -16.871 -9.344 13.276 1.00 91.19 102 CYS A O 1
ATOM 720 N N . ALA A 1 103 ? -17.414 -10.739 14.935 1.00 89.62 103 ALA A N 1
ATOM 721 C CA . ALA A 1 103 ? -17.158 -11.946 14.146 1.00 89.62 103 ALA A CA 1
ATOM 722 C C . ALA A 1 103 ? -18.071 -12.040 12.906 1.00 89.62 103 ALA A C 1
ATOM 724 O O . ALA A 1 103 ? -17.611 -12.454 11.841 1.00 89.62 103 ALA A O 1
ATOM 725 N N . GLU A 1 104 ? -19.322 -11.592 13.023 1.00 88.38 104 GLU A N 1
ATOM 726 C CA . GLU A 1 104 ? -20.311 -11.557 11.936 1.00 88.38 104 GLU A CA 1
ATOM 727 C C . GLU A 1 104 ? -20.053 -10.455 10.893 1.00 88.38 104 GLU A C 1
ATOM 729 O O . GLU A 1 104 ? -20.578 -10.539 9.784 1.00 88.38 104 GLU A O 1
ATOM 734 N N . GLY A 1 105 ? -19.187 -9.478 11.189 1.00 79.12 105 GLY A N 1
ATOM 735 C CA . GLY A 1 105 ? -18.751 -8.459 10.225 1.00 79.12 105 GLY A CA 1
ATOM 736 C C . GLY A 1 105 ? -19.141 -7.024 10.568 1.00 79.12 105 GLY A C 1
ATOM 737 O O . GLY A 1 105 ? -18.882 -6.123 9.773 1.00 79.12 105 GLY A O 1
ATOM 738 N N . GLU A 1 106 ? -19.718 -6.770 11.740 1.00 86.00 106 GLU A N 1
ATOM 739 C CA . GLU A 1 106 ? -20.028 -5.409 12.175 1.00 86.00 106 GLU A CA 1
ATOM 740 C C . GLU A 1 106 ? -18.753 -4.697 12.652 1.00 86.00 106 GLU A C 1
ATOM 742 O O . GLU A 1 106 ? -18.307 -4.866 13.786 1.00 86.00 106 GLU A O 1
ATOM 747 N N . MET A 1 107 ? -18.143 -3.886 11.783 1.00 84.12 107 MET A N 1
ATOM 748 C CA . MET A 1 107 ? -16.870 -3.208 12.080 1.00 84.12 107 MET A CA 1
ATOM 749 C C . MET A 1 107 ? -16.970 -2.239 13.262 1.00 84.12 107 MET A C 1
ATOM 751 O O . MET A 1 107 ? -16.045 -2.162 14.065 1.00 84.12 107 MET A O 1
ATOM 755 N N . ALA A 1 108 ? -18.125 -1.586 13.426 1.00 85.44 108 ALA A N 1
ATOM 756 C CA . ALA A 1 108 ? -18.420 -0.784 14.612 1.00 85.44 108 ALA A CA 1
ATOM 757 C C . ALA A 1 108 ? -18.332 -1.622 15.900 1.00 85.44 108 ALA A C 1
ATOM 759 O O . ALA A 1 108 ? -17.745 -1.186 16.883 1.00 85.44 108 ALA A O 1
ATOM 760 N N . ALA A 1 109 ? -18.837 -2.861 15.875 1.00 90.50 109 ALA A N 1
ATOM 761 C CA . ALA A 1 109 ? -18.747 -3.762 17.018 1.00 90.50 109 ALA A CA 1
ATOM 762 C C . ALA A 1 109 ? -17.305 -4.226 17.275 1.00 90.50 109 ALA A C 1
ATOM 764 O O . ALA A 1 109 ? -16.933 -4.433 18.428 1.00 90.50 109 ALA A O 1
ATOM 765 N N . CYS A 1 110 ? -16.474 -4.369 16.235 1.00 89.62 110 CYS A N 1
ATOM 766 C CA . CYS A 1 110 ? -15.044 -4.636 16.414 1.00 89.62 110 CYS A CA 1
ATOM 767 C C . CYS A 1 110 ? -14.315 -3.465 17.087 1.00 89.62 110 CYS A C 1
ATOM 769 O O . CYS A 1 110 ? -13.469 -3.702 17.951 1.00 89.62 110 CYS A O 1
ATOM 771 N N . ASP A 1 111 ? -14.678 -2.227 16.744 1.00 87.94 111 ASP A N 1
ATOM 772 C CA . ASP A 1 111 ? -14.148 -1.020 17.383 1.00 87.94 111 ASP A CA 1
ATOM 773 C C . ASP A 1 111 ? -14.569 -0.911 18.840 1.00 87.94 111 ASP A C 1
ATOM 775 O O . ASP A 1 111 ? -13.725 -0.755 19.726 1.00 87.94 111 ASP A O 1
ATOM 779 N N . ASP A 1 112 ? -15.863 -1.059 19.101 1.00 90.44 112 ASP A N 1
ATOM 780 C CA . ASP A 1 112 ? -16.405 -1.029 20.454 1.00 90.44 112 ASP A CA 1
ATOM 781 C C . ASP A 1 112 ? -15.811 -2.159 21.309 1.00 90.44 112 ASP A C 1
ATOM 783 O O . ASP A 1 112 ? -15.473 -1.945 22.476 1.00 90.44 112 ASP A O 1
ATOM 787 N N . LEU A 1 113 ? -15.594 -3.347 20.729 1.00 91.94 113 LEU A N 1
ATOM 788 C CA . LEU A 1 113 ? -14.905 -4.444 21.405 1.00 91.94 113 LEU A CA 1
ATOM 789 C C . LEU A 1 113 ? -13.450 -4.089 21.721 1.00 91.94 113 LEU A C 1
ATOM 791 O O . LEU A 1 113 ? -13.015 -4.338 22.844 1.00 91.94 113 LEU A O 1
ATOM 795 N N . TYR A 1 114 ? -12.699 -3.521 20.774 1.00 89.81 114 TYR A N 1
ATOM 796 C CA . TYR A 1 114 ? -11.308 -3.114 20.990 1.00 89.81 114 TYR A CA 1
ATOM 797 C C . TYR A 1 114 ? -11.202 -2.094 22.134 1.00 89.81 114 TYR A C 1
ATOM 799 O O . TYR A 1 114 ? -10.472 -2.324 23.099 1.00 89.81 114 TYR A O 1
ATOM 807 N N . TRP A 1 115 ? -11.997 -1.021 22.088 1.00 87.94 115 TRP A N 1
ATOM 808 C CA . TRP A 1 115 ? -11.972 0.037 23.103 1.00 87.94 115 TRP A CA 1
ATOM 809 C C . TRP A 1 115 ? -12.567 -0.390 24.450 1.00 87.94 115 TRP A C 1
ATOM 811 O O . TRP A 1 115 ? -12.142 0.099 25.498 1.00 87.94 115 TRP A O 1
ATOM 821 N N . GLY A 1 116 ? -13.541 -1.302 24.443 1.00 89.00 116 GLY A N 1
ATOM 822 C CA . GLY A 1 116 ? -14.204 -1.822 25.640 1.00 89.00 116 GLY A CA 1
ATOM 823 C C . GLY A 1 116 ? -13.445 -2.949 26.346 1.00 89.00 116 GLY A C 1
ATOM 824 O O . GLY A 1 116 ? -13.900 -3.438 27.385 1.00 89.00 116 GLY A O 1
ATOM 825 N N . SER A 1 117 ? -12.310 -3.395 25.800 1.00 91.00 117 SER A N 1
ATOM 826 C CA . SER A 1 117 ? -11.566 -4.548 26.307 1.00 91.00 117 SER A CA 1
ATOM 827 C C . SER A 1 117 ? -10.377 -4.181 27.199 1.00 91.00 117 SER A C 1
ATOM 829 O O . SER A 1 117 ? -9.751 -3.141 27.010 1.00 91.00 117 SER A O 1
ATOM 831 N N . PRO A 1 118 ? -10.020 -5.026 28.191 1.00 90.50 118 PRO A N 1
ATOM 832 C CA . PRO A 1 118 ? -8.775 -4.884 28.920 1.00 90.50 118 PRO A CA 1
ATOM 833 C C . PRO A 1 118 ? -7.581 -4.946 27.977 1.00 90.50 118 PRO A C 1
ATOM 835 O O . PRO A 1 118 ? -7.542 -5.769 27.060 1.00 90.50 118 PRO A O 1
ATOM 838 N N . VAL A 1 119 ? -6.582 -4.131 28.289 1.00 88.00 119 VAL A N 1
ATOM 839 C CA . VAL A 1 119 ? -5.313 -4.124 27.569 1.00 88.00 119 VAL A CA 1
ATOM 840 C C . VAL A 1 119 ? -4.642 -5.498 27.671 1.00 88.00 119 VAL A C 1
ATOM 842 O O . VAL A 1 119 ? -4.608 -6.114 28.739 1.00 88.00 119 VAL A O 1
ATOM 845 N N . HIS A 1 120 ? -4.102 -5.954 26.550 1.00 87.12 120 HIS A N 1
ATOM 846 C CA . HIS A 1 120 ? -3.515 -7.262 26.282 1.00 87.12 120 HIS A CA 1
ATOM 847 C C . HIS A 1 120 ? -4.466 -8.446 26.493 1.00 87.12 120 HIS A C 1
ATOM 849 O O . HIS A 1 120 ? -4.041 -9.518 26.929 1.00 87.12 120 HIS A O 1
ATOM 855 N N . SER A 1 121 ? -5.753 -8.262 26.199 1.00 89.88 121 SER A N 1
ATOM 856 C CA . SER A 1 121 ? -6.730 -9.355 26.201 1.00 89.88 121 SER A CA 1
ATOM 857 C C . SER A 1 121 ? -6.959 -9.938 24.805 1.00 89.88 121 SER A C 1
ATOM 859 O O . SER A 1 121 ? -6.750 -9.275 23.791 1.00 89.88 121 SER A O 1
ATOM 861 N N . ASP A 1 122 ? -7.462 -11.173 24.751 1.00 92.38 122 ASP A N 1
ATOM 862 C CA . ASP A 1 122 ? -7.834 -11.833 23.491 1.00 92.38 122 ASP A CA 1
ATOM 863 C C . ASP A 1 122 ? -8.961 -11.095 22.745 1.00 92.38 122 ASP A C 1
ATOM 865 O O . ASP A 1 122 ? -9.093 -11.218 21.529 1.00 92.38 122 ASP A O 1
ATOM 869 N N . ASP A 1 123 ? -9.805 -10.346 23.458 1.00 92.81 123 ASP A N 1
ATOM 870 C CA . ASP A 1 123 ? -10.846 -9.499 22.864 1.00 92.81 123 ASP A CA 1
ATOM 871 C C . ASP A 1 123 ? -10.257 -8.239 22.238 1.00 92.81 123 ASP A C 1
ATOM 873 O O . ASP A 1 123 ? -10.644 -7.873 21.131 1.00 92.81 123 ASP A O 1
ATOM 877 N N . GLU A 1 124 ? -9.285 -7.618 22.908 1.00 89.19 124 GLU A N 1
ATOM 878 C CA . GLU A 1 124 ? -8.564 -6.468 22.369 1.00 89.19 124 GLU A CA 1
ATOM 879 C C . GLU A 1 124 ? -7.808 -6.861 21.091 1.00 89.19 124 GLU A C 1
ATOM 881 O O . GLU A 1 124 ? -7.970 -6.207 20.066 1.00 89.19 124 GLU A O 1
ATOM 886 N N . ALA A 1 125 ? -7.061 -7.971 21.098 1.00 88.75 125 ALA A N 1
ATOM 887 C CA . ALA A 1 125 ? -6.344 -8.451 19.911 1.00 88.75 125 ALA A CA 1
ATOM 888 C C . ALA A 1 125 ? -7.292 -8.846 18.758 1.00 88.75 125 ALA A C 1
ATOM 890 O O . ALA A 1 125 ? -6.998 -8.627 17.579 1.00 88.75 125 ALA A O 1
ATOM 891 N N . PHE A 1 126 ? -8.450 -9.419 19.090 1.00 89.81 126 PHE A N 1
ATOM 892 C CA . PHE A 1 126 ? -9.467 -9.794 18.110 1.00 89.81 126 PHE A CA 1
ATOM 893 C C . PHE A 1 126 ? -10.152 -8.571 17.481 1.00 89.81 126 PHE A C 1
ATOM 895 O O . PHE A 1 126 ? -10.294 -8.517 16.260 1.00 89.81 126 PHE A O 1
ATOM 902 N N . GLY A 1 127 ? -10.520 -7.568 18.285 1.00 88.75 127 GLY A N 1
ATOM 903 C CA . GLY A 1 127 ? -11.055 -6.294 17.795 1.00 88.75 127 GLY A CA 1
ATOM 904 C C . GLY A 1 127 ? -10.024 -5.515 16.975 1.00 88.75 127 GLY A C 1
ATOM 905 O O . GLY A 1 127 ? -10.329 -5.065 15.875 1.00 88.75 127 GLY A O 1
ATOM 906 N N . ALA A 1 128 ? -8.767 -5.469 17.433 1.00 83.94 128 ALA A N 1
ATOM 907 C CA . ALA A 1 128 ? -7.663 -4.800 16.739 1.00 83.94 128 ALA A CA 1
ATOM 908 C C . ALA A 1 128 ? -7.347 -5.394 15.358 1.00 83.94 128 ALA A C 1
ATOM 910 O O . ALA A 1 128 ? -6.798 -4.708 14.507 1.00 83.94 128 ALA A O 1
ATOM 911 N N . SER A 1 129 ? -7.677 -6.662 15.117 1.00 85.31 129 SER A N 1
ATOM 912 C CA . SER A 1 129 ? -7.535 -7.308 13.803 1.00 85.31 129 SER A CA 1
ATOM 913 C C . SER A 1 129 ? -8.832 -7.293 12.985 1.00 85.31 129 SER A C 1
ATOM 915 O O . SER A 1 129 ? -8.908 -7.942 11.944 1.00 85.31 129 SER A O 1
ATOM 917 N N . CYS A 1 130 ? -9.872 -6.596 13.453 1.00 87.19 130 CYS A N 1
ATOM 918 C CA . CYS A 1 130 ? -11.227 -6.611 12.895 1.00 87.19 130 CYS A CA 1
ATOM 919 C C . CYS A 1 130 ? -11.755 -8.030 12.653 1.00 87.19 130 CYS A C 1
ATOM 921 O O . CYS A 1 130 ? -12.236 -8.351 11.564 1.00 87.19 130 CYS A O 1
ATOM 923 N N . ALA A 1 131 ? -11.640 -8.883 13.674 1.00 88.25 131 ALA A N 1
ATOM 924 C CA . ALA A 1 131 ? -11.898 -10.322 13.612 1.00 88.25 131 ALA A CA 1
ATOM 925 C C . ALA A 1 131 ? -10.981 -11.088 12.637 1.00 88.25 131 ALA A C 1
ATOM 927 O O . ALA A 1 131 ? -11.425 -12.012 11.957 1.00 88.25 131 ALA A O 1
ATOM 928 N N . GLY A 1 132 ? -9.701 -10.715 12.565 1.00 82.06 132 GLY A N 1
ATOM 929 C CA . GLY A 1 132 ? -8.707 -11.368 11.704 1.00 82.06 132 GLY A CA 1
ATOM 930 C C . GLY A 1 132 ? -8.725 -10.938 10.235 1.00 82.06 132 GLY A C 1
ATOM 931 O O . GLY A 1 132 ? -8.031 -11.549 9.432 1.00 82.06 132 GLY A O 1
ATOM 932 N N . ARG A 1 133 ? -9.491 -9.901 9.878 1.00 74.56 133 ARG A N 1
ATOM 933 C CA . ARG A 1 133 ? -9.535 -9.328 8.520 1.00 74.56 133 ARG A CA 1
ATOM 934 C C . ARG A 1 133 ? -8.360 -8.403 8.203 1.00 74.56 133 ARG A C 1
ATOM 936 O O . ARG A 1 133 ? -8.145 -8.082 7.045 1.00 74.56 133 ARG A O 1
ATOM 943 N N . ARG A 1 134 ? -7.608 -7.969 9.217 1.00 70.00 134 ARG A N 1
ATOM 944 C CA . ARG A 1 134 ? -6.373 -7.194 9.050 1.00 70.00 134 ARG A CA 1
ATOM 945 C C . ARG A 1 134 ? -5.335 -7.560 10.098 1.00 70.00 134 ARG A C 1
ATOM 947 O O . AR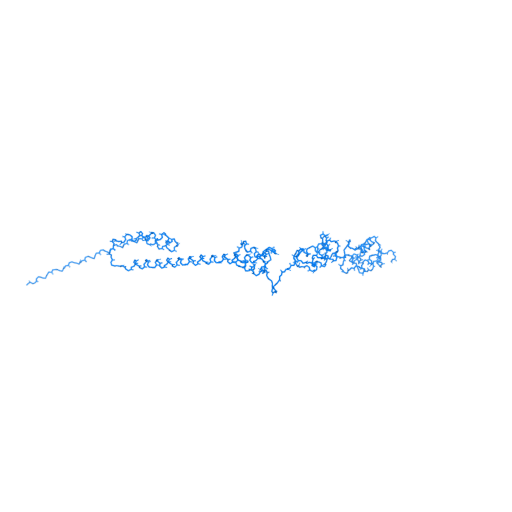G A 1 134 ? -5.666 -8.083 11.165 1.00 70.00 134 ARG A O 1
ATOM 954 N N . ALA A 1 135 ? -4.078 -7.216 9.830 1.00 66.62 135 ALA A N 1
ATOM 955 C CA . ALA A 1 135 ? -3.027 -7.308 10.832 1.00 66.62 135 ALA A CA 1
ATOM 956 C C . ALA A 1 135 ? -3.377 -6.450 12.067 1.00 66.62 135 ALA A C 1
ATOM 958 O O . ALA A 1 135 ? -3.792 -5.292 11.955 1.00 66.62 135 ALA A O 1
ATOM 959 N N . ALA A 1 136 ? -3.179 -7.018 13.261 1.00 60.53 136 ALA A N 1
ATOM 960 C CA . ALA A 1 136 ? -3.473 -6.369 14.545 1.00 60.53 136 ALA A CA 1
ATOM 961 C C . ALA A 1 136 ? -2.579 -5.146 14.841 1.00 60.53 136 ALA A C 1
ATOM 963 O O . ALA A 1 136 ? -2.789 -4.446 15.828 1.00 60.53 136 ALA A O 1
ATOM 964 N N . SER A 1 137 ? -1.561 -4.902 14.010 1.00 55.28 137 SER A N 1
ATOM 965 C CA . SER A 1 137 ? -0.568 -3.839 14.169 1.00 55.28 137 SER A CA 1
ATOM 966 C C . SER A 1 137 ? -0.999 -2.480 13.624 1.00 55.28 137 SER A C 1
ATOM 968 O O . SER A 1 137 ? -0.285 -1.512 13.871 1.00 55.28 137 SER A O 1
ATOM 970 N N . SER A 1 138 ? -2.128 -2.376 12.912 1.00 51.81 138 SER A N 1
ATOM 971 C CA . SER A 1 138 ? -2.590 -1.082 12.397 1.00 51.81 138 SER A CA 1
ATOM 972 C C . SER A 1 138 ? -3.363 -0.312 13.479 1.00 51.81 138 SER A C 1
ATOM 974 O O . SER A 1 138 ? -4.439 -0.758 13.893 1.00 51.81 138 SER A O 1
ATOM 976 N N . PRO A 1 139 ? -2.843 0.828 13.973 1.00 47.12 139 PRO A N 1
ATOM 977 C CA . PRO A 1 139 ? -3.575 1.679 14.899 1.00 47.12 139 PRO A CA 1
ATOM 978 C C . PRO A 1 139 ? -4.729 2.355 14.150 1.00 47.12 139 PRO A C 1
ATOM 980 O O . PRO A 1 139 ? -4.498 3.087 13.193 1.00 47.12 139 PRO A O 1
ATOM 983 N N . GLY A 1 140 ? -5.969 2.116 14.574 1.00 58.00 140 GLY A N 1
ATOM 984 C CA . GLY A 1 140 ? -7.142 2.714 13.939 1.00 58.00 140 GLY A CA 1
ATOM 985 C C . GLY A 1 140 ? -8.443 2.003 14.283 1.00 58.00 140 GLY A C 1
ATOM 986 O O . GLY A 1 140 ? -8.436 0.936 14.903 1.00 58.00 140 GLY A O 1
ATOM 987 N N . THR A 1 141 ? -9.545 2.626 13.875 1.00 68.00 141 THR A N 1
ATOM 988 C CA . THR A 1 141 ? -10.873 2.021 13.844 1.00 68.00 141 THR A CA 1
ATOM 989 C C . THR A 1 141 ? -10.959 1.016 12.688 1.00 68.00 141 THR A C 1
ATOM 991 O O . THR A 1 141 ? -10.328 1.182 11.651 1.00 68.00 141 THR A O 1
ATOM 994 N N . CYS A 1 142 ? -11.725 -0.054 12.857 1.00 74.50 142 CYS A N 1
ATOM 995 C CA . CYS A 1 142 ? -12.197 -0.969 11.824 1.00 74.50 142 CYS A CA 1
ATOM 996 C C . CYS A 1 142 ? -13.128 -0.276 10.813 1.00 74.50 142 CYS A C 1
ATOM 998 O O . CYS A 1 142 ? -13.525 -0.885 9.823 1.00 74.50 142 CYS A O 1
ATOM 1000 N N . LEU A 1 143 ? -13.485 0.985 11.073 1.00 65.56 143 LEU A N 1
ATOM 1001 C CA . LEU A 1 143 ? -14.205 1.901 10.196 1.00 65.56 143 LEU A CA 1
ATOM 1002 C C . LEU A 1 143 ? -13.304 3.056 9.730 1.00 65.56 143 LEU A C 1
ATOM 1004 O O . LEU A 1 143 ? -12.526 3.569 10.527 1.00 65.56 143 LEU A O 1
ATOM 1008 N N . ASP A 1 144 ? -13.534 3.578 8.524 1.00 46.75 144 ASP A N 1
ATOM 1009 C CA . ASP A 1 144 ? -13.163 4.955 8.156 1.00 46.75 144 ASP A CA 1
ATOM 1010 C C . ASP A 1 144 ? -14.398 5.798 7.787 1.00 46.75 144 ASP A C 1
ATOM 1012 O O . ASP A 1 144 ? -15.507 5.278 7.642 1.00 46.75 144 ASP A O 1
ATOM 1016 N N . ALA A 1 145 ? -14.187 7.118 7.662 1.00 41.22 145 ALA A N 1
ATOM 1017 C CA . ALA A 1 145 ? -15.161 8.223 7.730 1.00 41.22 145 ALA A CA 1
ATOM 1018 C C . ALA A 1 145 ? -16.352 8.213 6.739 1.00 41.22 145 ALA A C 1
ATOM 1020 O O . ALA A 1 145 ? -17.231 9.063 6.859 1.00 41.22 145 ALA A O 1
ATOM 1021 N N . GLU A 1 146 ? -16.419 7.249 5.821 1.00 43.75 146 GLU A N 1
ATOM 1022 C CA . GLU A 1 146 ? -17.523 7.041 4.865 1.00 43.75 146 GLU A CA 1
ATOM 1023 C C . GLU A 1 146 ? -18.137 5.623 4.959 1.00 43.75 146 GLU A C 1
ATOM 1025 O O . GLU A 1 146 ? -18.944 5.232 4.120 1.00 43.75 146 GLU A O 1
ATOM 1030 N N . GLY A 1 147 ? -17.791 4.828 5.980 1.00 43.97 147 GLY A N 1
ATOM 1031 C CA . GLY A 1 147 ? -18.314 3.467 6.131 1.00 43.97 147 GLY A CA 1
ATOM 1032 C C . GLY A 1 147 ? -17.629 2.427 5.240 1.00 43.97 147 GLY A C 1
ATOM 1033 O O . GLY A 1 147 ? -18.281 1.479 4.806 1.00 43.97 147 GLY A O 1
ATOM 1034 N N . GLY A 1 148 ? -16.323 2.557 4.993 1.00 53.84 148 GLY A N 1
ATOM 1035 C CA . GLY A 1 148 ? -15.554 1.479 4.374 1.00 53.84 148 GLY A CA 1
ATOM 1036 C C . GLY A 1 148 ? -14.041 1.655 4.453 1.00 53.84 148 GLY A C 1
ATOM 1037 O O . GLY A 1 148 ? -13.533 2.740 4.189 1.00 53.84 148 GLY A O 1
ATOM 1038 N N . SER A 1 149 ? -13.342 0.554 4.734 1.00 46.25 149 SER A N 1
ATOM 1039 C CA . SER A 1 149 ? -11.990 0.296 4.235 1.00 46.25 149 SER A CA 1
ATOM 1040 C C . SER A 1 149 ? -11.772 -1.214 4.069 1.00 46.25 149 SER A C 1
ATOM 1042 O O . SER A 1 149 ? -11.363 -1.928 4.978 1.00 46.25 149 SER A O 1
ATOM 1044 N N . VAL A 1 150 ? -12.063 -1.703 2.861 1.00 55.12 150 VAL A N 1
ATOM 1045 C CA . VAL A 1 150 ? -11.400 -2.886 2.297 1.00 55.12 150 VAL A CA 1
ATOM 1046 C C . VAL A 1 150 ? -10.216 -2.306 1.532 1.00 55.12 150 VAL A C 1
ATOM 1048 O O . VAL A 1 150 ? -10.333 -2.014 0.348 1.00 55.12 150 VAL A O 1
ATOM 1051 N N . ILE A 1 151 ? -9.133 -1.942 2.223 1.00 62.72 151 ILE A N 1
ATOM 1052 C CA . ILE A 1 151 ? -7.902 -1.629 1.492 1.00 62.72 151 ILE A CA 1
ATOM 1053 C C . ILE A 1 151 ? -7.382 -2.984 1.018 1.00 62.72 151 ILE A C 1
ATOM 1055 O O . ILE A 1 151 ? -7.150 -3.834 1.877 1.00 62.72 151 ILE A O 1
ATOM 1059 N N . PRO A 1 152 ? -7.272 -3.228 -0.297 1.00 74.94 152 PRO A N 1
ATOM 1060 C CA . PRO A 1 152 ? -6.819 -4.518 -0.781 1.00 74.94 152 PRO A CA 1
ATOM 1061 C C . PRO A 1 152 ? -5.332 -4.659 -0.485 1.00 74.94 152 PRO A C 1
ATOM 1063 O O . PRO A 1 152 ? -4.495 -3.993 -1.091 1.00 74.94 152 PRO A O 1
ATOM 1066 N N . LEU A 1 153 ? -5.015 -5.473 0.520 1.00 83.25 153 LEU A N 1
ATOM 1067 C CA . LEU A 1 153 ? -3.642 -5.660 0.981 1.00 83.25 153 LEU A CA 1
ATOM 1068 C C . LEU A 1 153 ? -3.029 -6.939 0.420 1.00 83.25 153 LEU A C 1
ATOM 1070 O O . LEU A 1 153 ? -1.808 -7.026 0.382 1.00 83.25 153 LEU A O 1
ATOM 1074 N N . SER A 1 154 ? -3.852 -7.892 -0.017 1.00 87.88 154 SER A N 1
ATOM 1075 C CA . SER A 1 154 ? -3.434 -9.218 -0.466 1.00 87.88 154 SER A CA 1
ATOM 1076 C C . SER A 1 154 ? -4.270 -9.723 -1.641 1.00 87.88 154 SER A C 1
ATOM 1078 O O . SER A 1 154 ? -5.416 -9.303 -1.822 1.00 87.88 154 SER A O 1
ATOM 1080 N N . TYR A 1 155 ? -3.696 -10.631 -2.434 1.00 87.81 155 TYR A N 1
ATOM 1081 C CA . TYR A 1 155 ? -4.376 -11.270 -3.566 1.00 87.81 155 TYR A CA 1
ATOM 1082 C C . TYR A 1 155 ? -5.736 -11.865 -3.153 1.00 87.81 155 TYR A C 1
ATOM 1084 O O . TYR A 1 155 ? -5.841 -12.589 -2.159 1.00 87.81 155 TYR A O 1
ATOM 1092 N N . GLY A 1 156 ? -6.777 -11.584 -3.931 1.00 84.62 156 GLY A N 1
ATOM 1093 C CA . GLY A 1 156 ? -8.168 -11.957 -3.680 1.00 84.62 156 GLY A CA 1
ATOM 1094 C C . GLY A 1 156 ? -9.013 -10.845 -3.049 1.00 84.62 156 GLY A C 1
ATOM 1095 O O . GLY A 1 156 ? -10.241 -10.970 -3.012 1.00 84.62 156 GLY A O 1
ATOM 1096 N N . ASP A 1 157 ? -8.386 -9.775 -2.548 1.00 81.56 157 ASP A N 1
ATOM 1097 C CA . ASP A 1 157 ? -9.089 -8.639 -1.938 1.00 81.56 157 ASP A CA 1
ATOM 1098 C C . ASP A 1 157 ? -9.708 -7.686 -2.976 1.00 81.56 157 ASP A C 1
ATOM 1100 O O . ASP A 1 157 ? -10.740 -7.068 -2.697 1.00 81.56 157 ASP A O 1
ATOM 1104 N N . ASP A 1 158 ? -9.101 -7.558 -4.163 1.00 86.88 158 ASP A N 1
ATOM 1105 C CA . ASP A 1 158 ? -9.593 -6.696 -5.239 1.00 86.88 158 ASP A CA 1
ATOM 1106 C C . ASP A 1 158 ? -9.410 -7.361 -6.615 1.00 86.88 158 ASP A C 1
ATOM 1108 O O . ASP A 1 158 ? -8.282 -7.564 -7.058 1.00 86.88 158 ASP A O 1
ATOM 1112 N N . PRO A 1 159 ? -10.500 -7.642 -7.353 1.00 88.06 159 PRO A N 1
ATOM 1113 C CA . PRO A 1 159 ? -10.424 -8.367 -8.620 1.00 88.06 159 PRO A CA 1
ATOM 1114 C C . PRO A 1 159 ? -9.710 -7.600 -9.746 1.00 88.06 159 PRO A C 1
ATOM 1116 O O . PRO A 1 159 ? -9.345 -8.204 -10.754 1.00 88.06 159 PRO A O 1
ATOM 1119 N N . VAL A 1 160 ? -9.555 -6.276 -9.634 1.00 91.75 160 VAL A N 1
ATOM 1120 C CA . VAL A 1 160 ? -8.779 -5.473 -10.590 1.00 91.75 160 VAL A CA 1
ATOM 1121 C C . VAL A 1 160 ? -7.293 -5.639 -10.305 1.00 91.75 160 VAL A C 1
ATOM 1123 O O . VAL A 1 160 ? -6.536 -5.926 -11.233 1.00 91.75 160 VAL A O 1
ATOM 1126 N N . LEU A 1 161 ? -6.882 -5.508 -9.041 1.00 94.62 161 LEU A N 1
ATOM 1127 C CA . LEU A 1 161 ? -5.495 -5.752 -8.644 1.00 94.62 161 LEU A CA 1
ATOM 1128 C C . LEU A 1 161 ? -5.099 -7.221 -8.848 1.00 94.62 161 LEU A C 1
ATOM 1130 O O . LEU A 1 161 ? -3.992 -7.477 -9.310 1.00 94.62 161 LEU A O 1
ATOM 1134 N N . ASP A 1 162 ? -6.010 -8.172 -8.632 1.00 96.00 162 ASP A N 1
ATOM 1135 C CA . ASP A 1 162 ? -5.797 -9.595 -8.938 1.00 96.00 162 ASP A CA 1
ATOM 1136 C C . ASP A 1 162 ? -5.537 -9.829 -10.427 1.00 96.00 162 ASP A C 1
ATOM 1138 O O . ASP A 1 162 ? -4.628 -10.565 -10.799 1.00 96.00 162 ASP A O 1
ATOM 1142 N N . GLY A 1 163 ? -6.296 -9.165 -11.304 1.00 97.31 163 GLY A N 1
ATOM 1143 C CA . GLY A 1 163 ? -6.082 -9.273 -12.747 1.00 97.31 163 GLY A CA 1
ATOM 1144 C C . GLY A 1 163 ? -4.715 -8.736 -13.185 1.00 97.31 163 GLY A C 1
ATOM 1145 O O . GLY A 1 163 ? -4.085 -9.296 -14.089 1.00 97.31 163 GLY A O 1
ATOM 1146 N N . LEU A 1 164 ? -4.240 -7.670 -12.535 1.00 97.38 164 LEU A N 1
ATOM 1147 C CA . LEU A 1 164 ? -2.895 -7.132 -12.750 1.00 97.38 164 LEU A CA 1
ATOM 1148 C C . LEU A 1 164 ? -1.820 -8.064 -12.179 1.00 97.38 164 LEU A C 1
ATOM 1150 O O . LEU A 1 164 ? -0.805 -8.284 -12.838 1.00 97.38 164 LEU A O 1
ATOM 1154 N N . TRP A 1 165 ? -2.060 -8.659 -11.009 1.00 97.25 165 TRP A N 1
ATOM 1155 C CA . TRP A 1 165 ? -1.194 -9.674 -10.412 1.00 97.25 165 TRP A CA 1
ATOM 1156 C C . TRP A 1 165 ? -1.026 -10.881 -11.333 1.00 97.25 165 TRP A C 1
ATOM 1158 O O . TRP A 1 165 ? 0.104 -11.229 -11.664 1.00 97.25 165 TRP A O 1
ATOM 1168 N N . ASP A 1 166 ? -2.120 -11.480 -11.807 1.00 97.94 166 ASP A N 1
ATOM 1169 C CA . ASP A 1 166 ? -2.089 -12.651 -12.693 1.00 97.94 166 ASP A CA 1
ATOM 1170 C C . ASP A 1 166 ? -1.325 -12.351 -13.996 1.00 97.94 166 ASP A C 1
ATOM 1172 O O . ASP A 1 166 ? -0.547 -13.169 -14.492 1.00 97.94 166 ASP A O 1
ATOM 1176 N N . SER A 1 167 ? -1.523 -11.154 -14.554 1.00 96.44 167 SER A N 1
ATOM 1177 C CA . SER A 1 167 ? -0.833 -10.717 -15.774 1.00 96.44 167 SER A CA 1
ATOM 1178 C C . SER A 1 167 ? 0.660 -10.490 -15.519 1.00 96.44 167 SER A C 1
ATOM 1180 O O . SER A 1 167 ? 1.505 -10.947 -16.295 1.00 96.44 167 SER A O 1
ATOM 1182 N N . CYS A 1 168 ? 0.995 -9.861 -14.389 1.00 94.88 168 CYS A N 1
ATOM 1183 C CA . CYS A 1 168 ? 2.368 -9.694 -13.928 1.00 94.88 168 CYS A CA 1
ATOM 1184 C C . CYS A 1 168 ? 3.055 -11.048 -13.703 1.00 94.88 168 CYS A C 1
ATOM 1186 O O . CYS A 1 168 ? 4.175 -11.247 -14.177 1.00 94.88 168 CYS A O 1
ATOM 1188 N N . GLU A 1 169 ? 2.394 -12.016 -13.061 1.00 95.19 169 GLU A N 1
ATOM 1189 C CA . GLU A 1 169 ? 2.898 -13.381 -12.852 1.00 95.19 169 GLU A CA 1
ATOM 1190 C C . GLU A 1 169 ? 3.126 -14.107 -14.190 1.00 95.19 169 GLU A C 1
ATOM 1192 O O . GLU A 1 169 ? 4.148 -14.776 -14.376 1.00 95.19 169 GLU A O 1
ATOM 1197 N N . ALA A 1 170 ? 2.239 -13.894 -15.166 1.00 94.00 170 ALA A N 1
ATOM 1198 C CA . ALA A 1 170 ? 2.360 -14.444 -16.515 1.00 94.00 170 ALA A CA 1
ATOM 1199 C C . ALA A 1 170 ? 3.507 -13.835 -17.349 1.00 94.00 170 ALA A C 1
ATOM 1201 O O . ALA A 1 170 ? 3.848 -14.389 -18.397 1.00 94.00 170 ALA A O 1
ATOM 1202 N N . GLY A 1 171 ? 4.124 -12.742 -16.887 1.00 87.50 171 GLY A N 1
ATOM 1203 C CA . GLY A 1 171 ? 5.288 -12.115 -17.522 1.00 87.50 171 GLY A CA 1
ATOM 1204 C C . GLY A 1 171 ? 5.012 -10.777 -18.197 1.00 87.50 171 GLY A C 1
ATOM 1205 O O . GLY A 1 171 ? 5.909 -10.245 -18.843 1.00 87.50 171 GLY A O 1
ATOM 1206 N N . ASP A 1 172 ? 3.811 -10.218 -18.057 1.00 90.00 172 ASP A N 1
ATOM 1207 C CA . ASP A 1 172 ? 3.543 -8.857 -18.512 1.00 90.00 172 ASP A CA 1
ATOM 1208 C C . ASP A 1 172 ? 4.099 -7.843 -17.504 1.00 90.00 172 ASP A C 1
ATOM 1210 O O . ASP A 1 172 ? 3.487 -7.528 -16.482 1.00 90.00 172 ASP A O 1
ATOM 1214 N N . LEU A 1 173 ? 5.291 -7.328 -17.798 1.00 87.62 173 LEU A N 1
ATOM 1215 C CA . LEU A 1 173 ? 5.993 -6.386 -16.931 1.00 87.62 173 LEU A CA 1
ATOM 1216 C C . LEU A 1 173 ? 5.303 -5.017 -16.862 1.00 87.62 173 LEU A C 1
ATOM 1218 O O . LEU A 1 173 ? 5.439 -4.331 -15.850 1.00 87.62 173 LEU A O 1
ATOM 1222 N N . ALA A 1 174 ? 4.500 -4.649 -17.869 1.00 88.62 174 ALA A N 1
ATOM 1223 C CA . ALA A 1 174 ? 3.678 -3.443 -17.798 1.00 88.62 174 ALA A CA 1
ATOM 1224 C C . ALA A 1 174 ? 2.575 -3.604 -16.745 1.00 88.62 174 ALA A C 1
ATOM 1226 O O . ALA A 1 174 ? 2.331 -2.689 -15.962 1.00 88.62 174 ALA A O 1
ATOM 1227 N N . SER A 1 175 ? 1.982 -4.798 -16.659 1.00 94.81 175 SER A N 1
ATOM 1228 C CA . SER A 1 175 ? 1.027 -5.127 -15.598 1.00 94.81 175 SER A CA 1
ATOM 1229 C C . SER A 1 175 ? 1.669 -5.115 -14.205 1.00 94.81 175 SER A C 1
ATOM 1231 O O . SER A 1 175 ? 1.004 -4.724 -13.249 1.00 94.81 175 SER A O 1
ATOM 1233 N N . CYS A 1 176 ? 2.953 -5.474 -14.066 1.00 93.00 176 CYS A N 1
ATOM 1234 C CA . CYS A 1 176 ? 3.673 -5.332 -12.790 1.00 93.00 176 CYS A CA 1
ATOM 1235 C C . CYS A 1 176 ? 3.825 -3.861 -12.369 1.00 93.00 176 CYS A C 1
ATOM 1237 O O . CYS A 1 176 ? 3.590 -3.524 -11.207 1.00 93.00 176 CYS A O 1
ATOM 1239 N N . ASP A 1 177 ? 4.161 -2.979 -13.315 1.00 91.12 177 ASP A N 1
ATOM 1240 C CA . ASP A 1 177 ? 4.267 -1.538 -13.062 1.00 91.12 177 ASP A CA 1
ATOM 1241 C C . ASP A 1 177 ? 2.911 -0.915 -12.711 1.00 91.12 177 ASP A C 1
ATOM 1243 O O . ASP A 1 177 ? 2.807 -0.121 -11.771 1.00 91.12 177 ASP A O 1
ATOM 1247 N N . ASP A 1 178 ? 1.859 -1.301 -13.434 1.00 93.88 178 ASP A N 1
ATOM 1248 C CA . ASP A 1 178 ? 0.492 -0.862 -13.166 1.00 93.88 178 ASP A CA 1
ATOM 1249 C C . ASP A 1 178 ? -0.005 -1.364 -11.807 1.00 93.88 178 ASP A C 1
ATOM 1251 O O . ASP A 1 178 ? -0.675 -0.611 -11.092 1.00 93.88 178 ASP A O 1
ATOM 1255 N N . LEU A 1 179 ? 0.343 -2.599 -11.428 1.00 94.56 179 LEU A N 1
ATOM 1256 C CA . LEU A 1 179 ? 0.067 -3.144 -10.104 1.00 94.56 179 LEU A CA 1
ATOM 1257 C C . LEU A 1 179 ? 0.772 -2.311 -9.037 1.00 94.56 179 LEU A C 1
ATOM 1259 O O . LEU A 1 179 ? 0.106 -1.788 -8.146 1.00 94.56 179 LEU A O 1
ATOM 1263 N N . TYR A 1 180 ? 2.086 -2.104 -9.151 1.00 91.88 180 TYR A N 1
ATOM 1264 C CA . TYR A 1 180 ? 2.858 -1.292 -8.208 1.00 91.88 180 TYR A CA 1
ATOM 1265 C C . TYR A 1 180 ? 2.290 0.129 -8.060 1.00 91.88 180 TYR A C 1
ATOM 1267 O O . TYR A 1 180 ? 2.156 0.640 -6.950 1.00 91.88 180 TYR A O 1
ATOM 1275 N N . ALA A 1 181 ? 1.912 0.769 -9.169 1.00 90.94 181 ALA A N 1
ATOM 1276 C CA . ALA A 1 181 ? 1.401 2.137 -9.169 1.00 90.94 181 ALA A CA 1
ATOM 1277 C C . ALA A 1 181 ? 0.007 2.278 -8.534 1.00 90.94 181 ALA A C 1
ATOM 1279 O O . ALA A 1 181 ? -0.303 3.333 -7.974 1.00 90.94 181 ALA A O 1
ATOM 1280 N N . GLN A 1 182 ? -0.839 1.253 -8.651 1.00 92.50 182 GLN A N 1
ATOM 1281 C CA . GLN A 1 182 ? -2.222 1.269 -8.158 1.00 92.50 182 GLN A CA 1
ATOM 1282 C C . GLN A 1 182 ? -2.374 0.655 -6.765 1.00 92.50 182 GLN A C 1
ATOM 1284 O O . 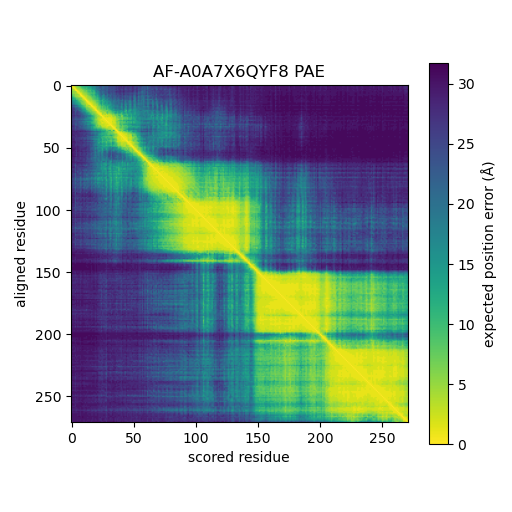GLN A 1 182 ? -3.397 0.865 -6.110 1.00 92.50 182 GLN A O 1
ATOM 1289 N N . SER A 1 183 ? -1.367 -0.083 -6.308 1.00 90.69 183 SER A N 1
ATOM 1290 C CA . SER A 1 183 ? -1.406 -0.788 -5.036 1.00 90.69 183 SER A CA 1
ATOM 1291 C C . SER A 1 183 ? -1.393 0.160 -3.837 1.00 90.69 183 SER A C 1
ATOM 1293 O O . SER A 1 183 ? -0.674 1.166 -3.833 1.00 90.69 183 SER A O 1
ATOM 1295 N N . PRO A 1 184 ? -2.131 -0.171 -2.766 1.00 86.81 184 PRO A N 1
ATOM 1296 C CA . PRO A 1 184 ? -1.997 0.524 -1.497 1.00 86.81 184 PRO A CA 1
ATOM 1297 C C . PRO A 1 184 ? -0.586 0.395 -0.916 1.00 86.81 184 PRO A C 1
ATOM 1299 O O . PRO A 1 184 ? 0.089 -0.622 -1.093 1.00 86.81 184 PRO A O 1
ATOM 1302 N N . SER A 1 185 ? -0.158 1.410 -0.167 1.00 82.12 185 SER A N 1
ATOM 1303 C CA . SER A 1 185 ? 1.085 1.345 0.605 1.00 82.12 185 SER A CA 1
ATOM 1304 C C . SER A 1 185 ? 1.084 0.142 1.553 1.00 82.12 185 SER A C 1
ATOM 1306 O O . SER A 1 185 ? 0.049 -0.172 2.139 1.00 82.12 185 SER A O 1
ATOM 1308 N N . ASP A 1 186 ? 2.249 -0.486 1.729 1.00 80.25 186 ASP A N 1
ATOM 1309 C CA . ASP A 1 186 ? 2.450 -1.647 2.610 1.00 80.25 186 ASP A CA 1
ATOM 1310 C C . ASP A 1 186 ? 1.548 -2.863 2.284 1.00 80.25 186 ASP A C 1
ATOM 1312 O O . ASP A 1 186 ? 1.241 -3.664 3.167 1.00 80.25 186 ASP A O 1
ATOM 1316 N N . SER A 1 187 ? 1.108 -3.004 1.027 1.00 85.00 187 SER A N 1
ATOM 1317 C CA . SER A 1 187 ? 0.372 -4.183 0.545 1.00 85.00 187 SER A CA 1
ATOM 1318 C C . SER A 1 187 ? 1.294 -5.218 -0.105 1.00 85.00 187 SER A C 1
ATOM 1320 O O . SER A 1 187 ? 2.335 -4.875 -0.668 1.00 85.00 187 SER A O 1
ATOM 1322 N N . GLU A 1 188 ? 0.872 -6.482 -0.095 1.00 91.62 188 GLU A N 1
ATOM 1323 C CA . GLU A 1 188 ? 1.521 -7.560 -0.849 1.00 91.62 188 GLU A CA 1
ATOM 1324 C C . GLU A 1 188 ? 1.483 -7.275 -2.358 1.00 91.62 188 GLU A C 1
ATOM 1326 O O . GLU A 1 188 ? 2.445 -7.581 -3.056 1.00 91.62 188 GLU A O 1
ATOM 1331 N N . TYR A 1 189 ? 0.427 -6.623 -2.867 1.00 93.00 189 TYR A N 1
ATOM 1332 C CA . TYR A 1 189 ? 0.363 -6.175 -4.265 1.00 93.00 189 TYR A CA 1
ATOM 1333 C C . TYR A 1 189 ? 1.491 -5.196 -4.619 1.00 93.00 189 TYR A C 1
ATOM 1335 O O . TYR A 1 189 ? 2.118 -5.327 -5.672 1.00 93.00 189 TYR A O 1
ATOM 1343 N N . LEU A 1 190 ? 1.776 -4.235 -3.730 1.00 90.75 190 LEU A N 1
ATOM 1344 C CA . LEU A 1 190 ? 2.858 -3.264 -3.906 1.00 90.75 190 LEU A CA 1
ATOM 1345 C C . LEU A 1 190 ? 4.222 -3.966 -3.907 1.00 90.75 190 LEU A C 1
ATOM 1347 O O . LEU A 1 190 ? 5.066 -3.661 -4.746 1.00 90.75 190 LEU A O 1
ATOM 1351 N N . GLU A 1 191 ? 4.444 -4.899 -2.980 1.00 90.62 191 GLU A N 1
ATOM 1352 C CA . GLU A 1 191 ? 5.699 -5.654 -2.900 1.00 90.62 191 GLU A CA 1
ATOM 1353 C C . GLU A 1 191 ? 5.912 -6.526 -4.148 1.00 90.62 191 GLU A C 1
ATOM 1355 O O . GLU A 1 191 ? 6.973 -6.456 -4.767 1.00 90.62 191 GLU A O 1
ATOM 1360 N N . PHE A 1 192 ? 4.888 -7.270 -4.571 1.00 92.88 192 PHE A N 1
ATOM 1361 C CA . PHE A 1 192 ? 4.951 -8.159 -5.732 1.00 92.88 192 PHE A CA 1
ATOM 1362 C C . PHE A 1 192 ? 5.102 -7.410 -7.063 1.00 92.88 192 PHE A C 1
ATOM 1364 O O . PHE A 1 192 ? 5.919 -7.783 -7.908 1.00 92.88 192 PHE A O 1
ATOM 1371 N N . GLY A 1 193 ? 4.352 -6.318 -7.255 1.00 92.50 193 GLY A N 1
ATOM 1372 C CA . GLY A 1 193 ? 4.507 -5.457 -8.429 1.00 92.50 193 GLY A CA 1
ATOM 1373 C C . GLY A 1 193 ? 5.902 -4.832 -8.484 1.00 92.50 193 GLY A C 1
ATOM 1374 O O . GLY A 1 193 ? 6.542 -4.841 -9.531 1.00 92.50 193 GLY A O 1
ATOM 1375 N N . GLY A 1 194 ? 6.414 -4.369 -7.338 1.00 88.69 194 GLY A N 1
ATOM 1376 C CA . GLY A 1 194 ? 7.740 -3.756 -7.225 1.00 88.69 194 GLY A CA 1
ATOM 1377 C C . GLY A 1 194 ? 8.909 -4.735 -7.371 1.00 88.69 194 GLY A C 1
ATOM 1378 O O . GLY A 1 194 ? 9.998 -4.314 -7.743 1.00 88.69 194 GLY A O 1
ATOM 1379 N N . SER A 1 195 ? 8.701 -6.031 -7.120 1.00 89.62 195 SER A N 1
ATOM 1380 C CA . SER A 1 195 ? 9.684 -7.089 -7.403 1.00 89.62 195 SER A CA 1
ATOM 1381 C C . SER A 1 195 ? 9.617 -7.600 -8.849 1.00 89.62 195 SER A C 1
ATOM 1383 O O . SER A 1 195 ? 10.372 -8.505 -9.230 1.00 89.62 195 SER A O 1
ATOM 1385 N N . CYS A 1 196 ? 8.714 -7.026 -9.653 1.00 90.44 196 CYS A N 1
ATOM 1386 C CA . CYS A 1 196 ? 8.382 -7.451 -11.005 1.00 90.44 196 CYS A CA 1
ATOM 1387 C C . CYS A 1 196 ? 7.977 -8.919 -11.069 1.00 90.44 196 CYS A C 1
ATOM 1389 O O . CYS A 1 196 ? 8.483 -9.671 -11.908 1.00 90.44 196 CYS A O 1
ATOM 1391 N N . GLY A 1 197 ? 7.094 -9.334 -10.162 1.00 90.12 197 GLY A N 1
ATOM 1392 C CA . GLY A 1 197 ? 6.653 -10.720 -10.043 1.00 90.12 197 GLY A CA 1
ATOM 1393 C C . GLY A 1 197 ? 7.788 -11.654 -9.624 1.00 90.12 197 GLY A C 1
ATOM 1394 O O . GLY A 1 197 ? 7.993 -12.694 -10.249 1.00 90.12 197 GLY A O 1
ATOM 1395 N N . ASP A 1 198 ? 8.568 -11.239 -8.623 1.00 88.25 198 ASP A N 1
ATOM 1396 C CA . ASP A 1 198 ? 9.708 -1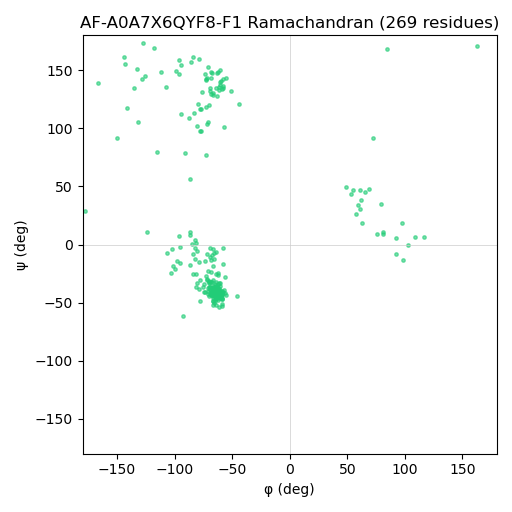1.961 -8.034 1.00 88.25 198 ASP A CA 1
ATOM 1397 C C . ASP A 1 198 ? 10.886 -12.226 -8.981 1.00 88.25 198 ASP A C 1
ATOM 1399 O O . ASP A 1 198 ? 11.755 -13.063 -8.715 1.00 88.25 198 ASP A O 1
ATOM 1403 N N . ARG A 1 199 ? 10.960 -11.481 -10.085 1.00 83.62 199 ARG A N 1
ATOM 1404 C CA . ARG A 1 199 ? 12.055 -11.586 -11.062 1.00 83.62 199 ARG A CA 1
ATOM 1405 C C . ARG A 1 199 ? 13.289 -10.794 -10.647 1.00 83.62 199 ARG A C 1
ATOM 1407 O O . ARG A 1 199 ? 14.360 -11.039 -11.192 1.00 83.62 199 ARG A O 1
ATOM 1414 N N . GLY A 1 200 ? 13.152 -9.929 -9.641 1.00 67.62 200 GLY A N 1
ATOM 1415 C CA . GLY A 1 200 ? 14.258 -9.232 -9.003 1.00 67.62 200 GLY A CA 1
ATOM 1416 C C . GLY A 1 200 ? 14.836 -8.160 -9.911 1.00 67.62 200 GLY A C 1
ATOM 1417 O O . GLY A 1 200 ? 15.768 -8.412 -10.672 1.00 67.62 200 GLY A O 1
ATOM 1418 N N . ASN A 1 201 ? 14.319 -6.943 -9.784 1.00 63.06 201 ASN A N 1
ATOM 1419 C CA . ASN A 1 201 ? 15.049 -5.771 -10.224 1.00 63.06 201 ASN A CA 1
ATOM 1420 C C . ASN A 1 201 ? 15.151 -4.763 -9.069 1.00 63.06 201 ASN A C 1
ATOM 1422 O O . ASN A 1 201 ? 14.263 -4.655 -8.230 1.00 63.06 201 ASN A O 1
ATOM 1426 N N . ASP A 1 202 ? 16.279 -4.059 -9.006 1.00 57.88 202 ASP A N 1
ATOM 1427 C CA . ASP A 1 202 ? 16.488 -2.958 -8.057 1.00 57.88 202 ASP A CA 1
ATOM 1428 C C . ASP A 1 202 ? 15.965 -1.627 -8.644 1.00 57.88 202 ASP A C 1
ATOM 1430 O O . ASP A 1 202 ? 16.214 -0.544 -8.104 1.00 57.88 202 ASP A O 1
ATOM 1434 N N . SER A 1 203 ? 15.278 -1.693 -9.789 1.00 60.59 203 SER A N 1
ATOM 1435 C CA . SER A 1 203 ? 14.818 -0.536 -10.547 1.00 60.59 203 SER A CA 1
ATOM 1436 C C . SER A 1 203 ? 13.376 -0.226 -10.189 1.00 60.59 203 SER A C 1
ATOM 1438 O O . SER A 1 203 ? 12.551 -1.094 -9.962 1.00 60.59 203 SER A O 1
ATOM 1440 N N . ARG A 1 204 ? 13.027 1.057 -10.200 1.00 63.16 204 ARG A N 1
ATOM 1441 C CA . ARG A 1 204 ? 11.663 1.503 -9.891 1.00 63.16 204 ARG A CA 1
ATOM 1442 C C . ARG A 1 204 ? 10.604 1.042 -10.916 1.00 63.16 204 ARG A C 1
ATOM 1444 O O . ARG A 1 204 ? 9.422 1.220 -10.652 1.00 63.16 204 ARG A O 1
ATOM 1451 N N . TRP A 1 205 ? 11.027 0.528 -12.071 1.00 74.44 205 TRP A N 1
ATOM 1452 C CA . TRP A 1 205 ? 10.170 0.165 -13.198 1.00 74.44 205 TRP A CA 1
ATOM 1453 C C . TRP A 1 205 ? 10.574 -1.200 -13.759 1.00 74.44 205 TRP A C 1
ATOM 1455 O O . TRP A 1 205 ? 11.763 -1.477 -13.952 1.00 74.44 205 TRP A O 1
ATOM 1465 N N . CYS A 1 206 ? 9.574 -2.038 -14.006 1.00 82.50 206 CYS A N 1
ATOM 1466 C CA . CYS A 1 206 ? 9.686 -3.373 -14.569 1.00 82.50 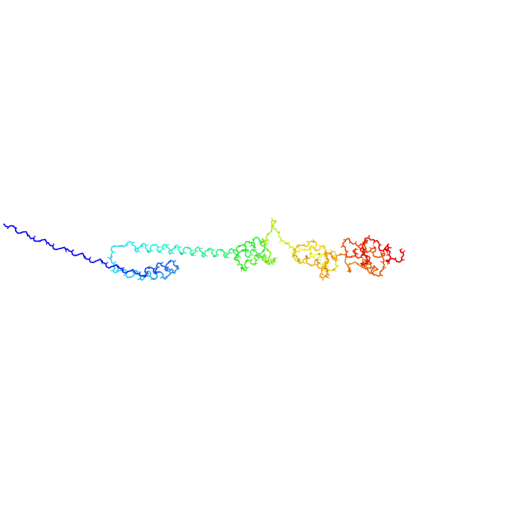206 CYS A CA 1
ATOM 1467 C C . CYS A 1 206 ? 9.839 -3.351 -16.085 1.00 82.50 206 CYS A C 1
ATOM 1469 O O . CYS A 1 206 ? 10.550 -4.203 -16.611 1.00 82.50 206 CYS A O 1
ATOM 1471 N N . VAL A 1 207 ? 9.216 -2.384 -16.769 1.00 81.81 207 VAL A N 1
ATOM 1472 C CA . VAL A 1 207 ? 9.393 -2.200 -18.215 1.00 81.81 207 VAL A CA 1
ATOM 1473 C C . VAL A 1 207 ? 10.607 -1.335 -18.568 1.00 81.81 207 VAL A C 1
ATOM 1475 O O . VAL A 1 207 ? 10.999 -0.428 -17.834 1.00 81.81 207 VAL A O 1
ATOM 1478 N N . ASN A 1 208 ? 11.091 -1.515 -19.793 1.00 75.62 208 ASN A N 1
ATOM 1479 C CA . ASN A 1 208 ? 12.284 -0.928 -20.390 1.00 75.62 208 ASN A CA 1
ATOM 1480 C C . ASN A 1 208 ? 13.593 -1.303 -19.654 1.00 75.62 208 ASN A C 1
ATOM 1482 O O . ASN A 1 208 ? 14.429 -0.434 -19.382 1.00 75.62 208 ASN A O 1
ATOM 1486 N N . GLN A 1 209 ? 13.772 -2.591 -19.341 1.00 77.50 209 GLN A N 1
ATOM 1487 C CA . GLN A 1 209 ? 14.980 -3.171 -18.736 1.00 77.50 209 GLN A CA 1
ATOM 1488 C C . GLN A 1 209 ? 15.510 -4.393 -19.500 1.00 77.50 209 GLN A C 1
ATOM 1490 O O . GLN A 1 209 ? 14.703 -5.227 -19.878 1.00 77.50 209 GLN A O 1
ATOM 1495 N N . PRO A 1 210 ? 16.839 -4.595 -19.626 1.00 75.62 210 PRO A N 1
ATOM 1496 C CA . PRO A 1 210 ? 17.404 -5.722 -20.380 1.00 75.62 210 PRO A CA 1
ATOM 1497 C C . PRO A 1 210 ? 16.706 -7.069 -20.116 1.00 75.62 210 PRO A C 1
ATOM 1499 O O . PRO A 1 210 ? 16.689 -7.550 -18.978 1.00 75.62 210 PRO A O 1
ATOM 1502 N N . GLY A 1 211 ? 16.165 -7.683 -21.169 1.00 76.06 211 GLY A N 1
ATOM 1503 C CA . GLY A 1 211 ? 15.457 -8.965 -21.153 1.00 76.06 211 GLY A CA 1
ATOM 1504 C C . GLY A 1 211 ? 13.927 -8.886 -21.224 1.00 76.06 211 GLY A C 1
ATOM 1505 O O . GLY A 1 211 ? 13.279 -9.936 -21.173 1.00 76.06 211 GLY A O 1
ATOM 1506 N N . ASP A 1 212 ? 13.336 -7.690 -21.288 1.00 76.75 212 ASP A N 1
ATOM 1507 C CA . ASP A 1 212 ? 11.881 -7.483 -21.261 1.00 76.75 212 ASP A CA 1
ATOM 1508 C C . ASP A 1 212 ? 11.228 -7.165 -22.615 1.00 76.75 212 ASP A C 1
ATOM 1510 O O . ASP A 1 212 ? 10.038 -7.426 -22.807 1.00 76.75 212 ASP A O 1
ATOM 1514 N N . ASP A 1 213 ? 12.001 -6.629 -23.552 1.00 84.50 213 ASP A N 1
ATOM 1515 C CA . ASP A 1 213 ? 11.575 -6.229 -24.884 1.00 84.50 213 ASP A CA 1
ATOM 1516 C C . ASP A 1 213 ? 12.577 -6.809 -25.889 1.00 84.50 213 ASP A C 1
ATOM 1518 O O . ASP A 1 213 ? 13.682 -6.282 -26.029 1.00 84.50 213 ASP A O 1
ATOM 1522 N N . PRO A 1 214 ? 12.200 -7.867 -26.632 1.00 88.75 214 PRO A N 1
ATOM 1523 C CA . PRO A 1 214 ? 13.094 -8.516 -27.586 1.00 88.75 214 PRO A CA 1
ATOM 1524 C C . PRO A 1 214 ? 13.668 -7.573 -28.653 1.00 88.75 214 PRO A C 1
ATOM 1526 O O . PRO A 1 214 ? 14.745 -7.830 -29.188 1.00 88.75 214 PRO A O 1
ATOM 1529 N N . GLU A 1 215 ? 12.945 -6.506 -28.998 1.00 91.12 215 GLU A N 1
ATOM 1530 C CA . GLU A 1 215 ? 13.358 -5.540 -30.013 1.00 91.12 215 GLU A CA 1
ATOM 1531 C C . GLU A 1 215 ? 14.393 -4.553 -29.460 1.00 91.12 215 GLU A C 1
ATOM 1533 O O . GLU A 1 215 ? 15.327 -4.158 -30.165 1.00 91.12 215 GLU A O 1
ATOM 1538 N N . LEU A 1 216 ? 14.238 -4.125 -28.205 1.00 92.44 216 LEU A N 1
ATOM 1539 C CA . LEU A 1 216 ? 15.247 -3.312 -27.521 1.00 92.44 216 LEU A CA 1
ATOM 1540 C C . LEU A 1 216 ? 16.454 -4.161 -27.108 1.00 92.44 216 LEU A C 1
ATOM 1542 O O . LEU A 1 216 ? 17.580 -3.682 -27.218 1.00 92.44 216 LEU A O 1
ATOM 1546 N N . ASP A 1 217 ? 16.251 -5.426 -26.746 1.00 92.12 217 ASP A N 1
ATOM 1547 C CA . ASP A 1 217 ? 17.316 -6.384 -26.437 1.00 92.12 217 ASP A CA 1
ATOM 1548 C C . ASP A 1 217 ? 18.246 -6.613 -27.628 1.00 92.12 217 ASP A C 1
ATOM 1550 O O . ASP A 1 217 ? 19.467 -6.544 -27.485 1.00 92.12 217 ASP A O 1
ATOM 1554 N N . GLU A 1 218 ? 17.690 -6.812 -28.828 1.00 95.06 218 GLU A N 1
ATOM 1555 C CA . GLU A 1 218 ? 18.491 -6.966 -30.048 1.00 95.06 218 GLU A CA 1
ATOM 1556 C C . GLU A 1 218 ? 19.378 -5.733 -30.292 1.00 95.06 218 GLU A C 1
ATOM 1558 O O . GLU A 1 218 ? 20.567 -5.855 -30.605 1.00 95.06 218 GLU A O 1
ATOM 1563 N N . ARG A 1 219 ? 18.829 -4.530 -30.084 1.00 96.00 219 ARG A N 1
ATOM 1564 C CA . ARG A 1 219 ? 19.588 -3.275 -30.206 1.00 96.00 219 ARG A CA 1
ATOM 1565 C C . ARG A 1 219 ? 20.631 -3.122 -29.108 1.00 96.00 219 ARG A C 1
ATOM 1567 O O . ARG A 1 219 ? 21.738 -2.667 -29.387 1.00 96.00 219 ARG A O 1
ATOM 1574 N N . TYR A 1 220 ? 20.307 -3.511 -27.879 1.00 94.56 220 TYR A N 1
ATOM 1575 C CA . TYR A 1 220 ? 21.228 -3.484 -26.748 1.00 94.56 220 TYR A CA 1
ATOM 1576 C C . TYR A 1 220 ? 22.429 -4.407 -26.992 1.00 94.56 220 TYR A C 1
ATOM 1578 O O . TYR A 1 220 ? 23.579 -4.004 -26.785 1.00 94.56 220 TYR A O 1
ATOM 1586 N N . GLU A 1 221 ? 22.197 -5.617 -27.507 1.00 95.12 221 GLU A N 1
ATOM 1587 C CA . GLU A 1 221 ? 23.260 -6.550 -27.891 1.00 95.12 221 GLU A CA 1
ATOM 1588 C C . GLU A 1 221 ? 24.112 -6.011 -29.051 1.00 95.12 221 GLU A C 1
ATOM 1590 O O . GLU A 1 221 ? 25.345 -6.057 -28.981 1.00 95.12 221 GLU A O 1
ATOM 1595 N N . ALA A 1 222 ? 23.488 -5.443 -30.087 1.00 96.12 222 ALA A N 1
ATOM 1596 C CA . ALA A 1 222 ? 24.200 -4.836 -31.211 1.00 96.12 222 ALA A CA 1
ATOM 1597 C C . ALA A 1 222 ? 25.058 -3.632 -30.770 1.00 96.12 222 ALA A C 1
ATOM 1599 O O . ALA A 1 222 ? 26.245 -3.558 -31.101 1.00 96.12 222 ALA A O 1
ATOM 1600 N N . CYS A 1 223 ? 24.509 -2.754 -29.928 1.00 96.25 223 CYS A N 1
ATOM 1601 C CA . CYS A 1 223 ? 25.233 -1.645 -29.304 1.00 96.25 223 CYS A CA 1
ATOM 1602 C C . CYS A 1 223 ? 26.420 -2.143 -28.458 1.00 96.25 223 CYS A C 1
ATOM 1604 O O . CYS A 1 223 ? 27.540 -1.622 -28.528 1.00 96.25 223 CYS A O 1
ATOM 1606 N N . THR A 1 224 ? 26.220 -3.225 -27.699 1.00 95.19 224 THR A N 1
ATOM 1607 C CA . THR A 1 224 ? 27.292 -3.874 -26.931 1.00 95.19 224 THR A CA 1
ATOM 1608 C C . THR A 1 224 ? 28.408 -4.374 -27.854 1.00 95.19 224 THR A C 1
ATOM 1610 O O . THR A 1 224 ? 29.591 -4.191 -27.545 1.00 95.19 224 THR A O 1
ATOM 1613 N N . ALA A 1 225 ? 28.042 -4.950 -29.004 1.00 94.94 225 ALA A N 1
ATOM 1614 C CA . ALA A 1 225 ? 28.958 -5.468 -30.019 1.00 94.94 225 ALA A CA 1
ATOM 1615 C C . ALA A 1 225 ? 29.699 -4.379 -30.822 1.00 94.94 225 ALA A C 1
ATOM 1617 O O . ALA A 1 225 ? 30.642 -4.706 -31.547 1.00 94.94 225 ALA A O 1
ATOM 1618 N N . GLY A 1 226 ? 29.335 -3.105 -30.651 1.00 92.75 226 GLY A N 1
ATOM 1619 C CA . GLY A 1 226 ? 29.983 -1.963 -31.298 1.00 92.75 226 GLY A CA 1
ATOM 1620 C C . GLY A 1 226 ? 29.279 -1.459 -32.555 1.00 92.75 226 GLY A C 1
ATOM 1621 O O . GLY A 1 226 ? 29.905 -0.777 -33.363 1.00 92.75 226 GLY A O 1
ATOM 1622 N N . ASP A 1 227 ? 28.006 -1.804 -32.744 1.00 95.62 227 ASP A N 1
ATOM 1623 C CA . ASP A 1 227 ? 27.151 -1.143 -33.724 1.00 95.62 227 ASP A CA 1
ATOM 1624 C C . ASP A 1 227 ? 26.638 0.180 -33.133 1.00 95.62 227 ASP A C 1
ATOM 1626 O O . ASP A 1 227 ? 25.753 0.207 -32.276 1.00 95.62 227 ASP A O 1
ATOM 1630 N N . TRP A 1 228 ? 27.244 1.289 -33.553 1.00 94.81 228 TRP A N 1
ATOM 1631 C CA . TRP A 1 228 ? 26.933 2.611 -33.008 1.00 94.81 228 TRP A CA 1
ATOM 1632 C C . TRP A 1 228 ? 25.580 3.141 -33.471 1.00 94.81 228 TRP A C 1
ATOM 1634 O O . TRP A 1 228 ? 24.934 3.864 -32.716 1.00 94.81 228 TRP A O 1
ATOM 1644 N N . GLU A 1 229 ? 25.106 2.720 -34.648 1.00 95.88 229 GLU A N 1
ATOM 1645 C CA . GLU A 1 229 ? 23.749 3.037 -35.096 1.00 95.88 229 GLU A CA 1
ATOM 1646 C C . GLU A 1 229 ? 22.723 2.335 -34.198 1.00 95.88 229 GLU A C 1
ATOM 1648 O O . GLU A 1 229 ? 21.702 2.922 -33.841 1.00 95.88 229 GLU A O 1
ATOM 1653 N N . ALA A 1 230 ? 23.010 1.105 -33.761 1.00 97.00 230 ALA A N 1
ATOM 1654 C CA . ALA A 1 230 ? 22.153 0.411 -32.807 1.00 97.00 230 ALA A CA 1
ATOM 1655 C C . ALA A 1 230 ? 22.097 1.110 -31.438 1.00 97.00 230 ALA A C 1
ATOM 1657 O O . ALA A 1 230 ? 21.018 1.162 -30.851 1.00 97.00 230 ALA A O 1
ATOM 1658 N N . CYS A 1 231 ? 23.203 1.686 -30.943 1.00 96.62 231 CYS A N 1
ATOM 1659 C CA . CYS A 1 231 ? 23.180 2.505 -29.719 1.00 96.62 231 CYS A CA 1
ATOM 1660 C C . CYS A 1 231 ? 22.288 3.746 -29.885 1.00 96.62 231 CYS A C 1
ATOM 1662 O O . CYS A 1 231 ? 21.450 4.023 -29.026 1.00 96.62 231 CYS A O 1
ATOM 1664 N N . ASP A 1 232 ? 22.412 4.441 -31.020 1.00 97.06 232 ASP A N 1
ATOM 1665 C CA . ASP A 1 232 ? 21.613 5.632 -31.332 1.00 97.06 232 ASP A CA 1
ATOM 1666 C C . ASP A 1 232 ? 20.115 5.302 -31.425 1.00 97.06 232 ASP A C 1
ATOM 1668 O O . ASP A 1 232 ? 19.262 6.023 -30.900 1.00 97.06 232 ASP A O 1
ATOM 1672 N N . GLN A 1 233 ? 19.777 4.175 -32.057 1.00 96.56 233 GLN A N 1
ATOM 1673 C CA . GLN A 1 233 ? 18.403 3.681 -32.122 1.00 96.56 233 GLN A CA 1
ATOM 1674 C C . GLN A 1 233 ? 17.890 3.240 -30.748 1.00 96.56 233 GLN A C 1
ATOM 1676 O O . GLN A 1 233 ? 16.746 3.532 -30.410 1.00 96.56 233 GLN A O 1
ATOM 1681 N N . LEU A 1 234 ? 18.713 2.563 -29.943 1.00 95.56 234 LEU A N 1
ATOM 1682 C CA . LEU A 1 234 ? 18.342 2.160 -28.588 1.00 95.56 234 LEU A CA 1
ATOM 1683 C C . LEU A 1 234 ? 17.976 3.382 -27.734 1.00 95.56 234 LEU A C 1
ATOM 1685 O O . LEU A 1 234 ? 16.919 3.386 -27.108 1.00 95.56 234 LEU A O 1
ATOM 1689 N N . TYR A 1 235 ? 18.789 4.441 -27.774 1.00 95.25 235 TYR A N 1
ATOM 1690 C CA . TYR A 1 235 ? 18.480 5.719 -27.128 1.00 95.25 235 TYR A CA 1
ATOM 1691 C C . TYR A 1 235 ? 17.168 6.327 -27.651 1.00 95.25 235 TYR A C 1
ATOM 1693 O O . TYR A 1 235 ? 16.312 6.740 -26.876 1.00 95.25 235 TYR A O 1
ATOM 1701 N N . GLN A 1 236 ? 16.969 6.337 -28.971 1.00 95.25 236 GLN A N 1
ATOM 1702 C CA . GLN A 1 236 ? 15.809 6.974 -29.599 1.00 95.25 236 GLN A CA 1
ATOM 1703 C C . GLN A 1 236 ? 14.475 6.256 -29.336 1.00 95.25 236 GLN A C 1
ATOM 1705 O O . GLN A 1 236 ? 13.437 6.916 -29.246 1.00 95.25 236 GLN A O 1
ATOM 1710 N N . TYR A 1 237 ? 14.482 4.923 -29.286 1.00 93.69 237 TYR A N 1
ATOM 1711 C CA . TYR A 1 237 ? 13.263 4.113 -29.185 1.00 93.69 237 TYR A CA 1
ATOM 1712 C C . TYR A 1 237 ? 12.933 3.669 -27.760 1.00 93.69 237 TYR A C 1
ATOM 1714 O O . TYR A 1 237 ? 11.807 3.237 -27.511 1.00 93.69 237 TYR A O 1
ATOM 1722 N N . SER A 1 238 ? 13.874 3.790 -26.827 1.00 91.12 238 SER A N 1
ATOM 1723 C CA . SER A 1 238 ? 13.630 3.480 -25.423 1.00 91.12 238 SER A CA 1
ATOM 1724 C C . SER A 1 238 ? 12.879 4.599 -24.701 1.00 91.12 238 SER A C 1
ATOM 1726 O O . SER A 1 238 ? 12.802 5.754 -25.130 1.00 91.12 238 SER A O 1
ATOM 1728 N N . ARG A 1 239 ? 12.262 4.242 -23.574 1.00 87.12 239 ARG A N 1
ATOM 1729 C CA . ARG A 1 239 ? 11.560 5.201 -22.722 1.00 87.12 239 ARG A CA 1
ATOM 1730 C C . ARG A 1 239 ? 12.563 6.094 -21.970 1.00 87.12 239 ARG A C 1
ATOM 1732 O O . ARG A 1 239 ? 13.539 5.566 -21.438 1.00 87.12 239 ARG A O 1
ATOM 1739 N N . PRO A 1 240 ? 12.278 7.399 -21.800 1.00 85.69 240 PRO A N 1
ATOM 1740 C CA . PRO A 1 240 ? 13.114 8.272 -20.984 1.00 85.69 240 PRO A CA 1
ATOM 1741 C C . PRO A 1 240 ? 13.269 7.795 -19.534 1.00 85.69 240 PRO A C 1
ATOM 1743 O O . PRO A 1 240 ? 12.285 7.425 -18.887 1.00 85.69 240 PRO A O 1
ATOM 1746 N N . GLY A 1 241 ? 14.494 7.851 -19.020 1.00 79.00 241 GLY A N 1
ATOM 1747 C CA . GLY A 1 241 ? 14.929 7.371 -17.711 1.00 79.00 241 GLY A CA 1
ATOM 1748 C C . GLY A 1 241 ? 15.084 5.853 -17.603 1.00 79.00 241 GLY A C 1
ATOM 1749 O O . GLY A 1 241 ? 15.211 5.352 -16.486 1.00 79.00 241 GLY A O 1
ATOM 1750 N N . SER A 1 242 ? 15.006 5.118 -18.716 1.00 83.12 242 SER A N 1
ATOM 1751 C CA . SER A 1 242 ? 15.192 3.664 -18.724 1.00 83.12 242 SER A CA 1
ATOM 1752 C C . SER A 1 242 ? 16.666 3.270 -18.803 1.00 83.12 242 SER A C 1
ATOM 1754 O O . SER A 1 242 ? 17.511 4.049 -19.242 1.00 83.12 242 SER A O 1
ATOM 1756 N N . VAL A 1 243 ? 16.966 2.023 -18.430 1.00 87.69 243 VAL A N 1
ATOM 1757 C CA . VAL A 1 243 ? 18.327 1.476 -18.543 1.00 87.69 243 VAL A CA 1
ATOM 1758 C C . VAL A 1 243 ? 18.769 1.410 -20.007 1.00 87.69 243 VAL A C 1
ATOM 1760 O O . VAL A 1 243 ? 19.928 1.687 -20.301 1.00 87.69 243 VAL A O 1
ATOM 1763 N N . TYR A 1 244 ? 17.858 1.098 -20.936 1.00 91.06 244 TYR A N 1
ATOM 1764 C CA . TYR A 1 244 ? 18.158 1.131 -22.370 1.00 91.06 244 TYR A CA 1
ATOM 1765 C C . TYR A 1 244 ? 18.506 2.539 -22.862 1.00 91.06 244 TYR A C 1
ATOM 1767 O O . TYR A 1 244 ? 19.446 2.679 -23.642 1.00 91.06 244 TYR A O 1
ATOM 1775 N N . GLU A 1 245 ? 17.785 3.569 -22.403 1.00 91.94 245 GLU A N 1
ATOM 1776 C CA . GLU A 1 245 ? 18.055 4.959 -22.791 1.00 91.94 245 GLU A CA 1
ATOM 1777 C C . GLU A 1 245 ? 19.438 5.389 -22.303 1.00 91.94 245 GLU A C 1
ATOM 1779 O O . GLU A 1 245 ? 20.254 5.829 -23.108 1.00 91.94 245 GLU A O 1
ATOM 1784 N N . GLU A 1 246 ? 19.730 5.208 -21.012 1.00 92.31 246 GLU A N 1
ATOM 1785 C CA . GLU A 1 246 ? 21.017 5.591 -20.416 1.00 92.31 246 GLU A CA 1
ATOM 1786 C C . GLU A 1 246 ? 22.188 4.825 -21.054 1.00 92.31 246 GLU A C 1
ATOM 1788 O O . GLU A 1 246 ? 23.244 5.392 -21.352 1.00 92.31 246 GLU A O 1
ATOM 1793 N N . TYR A 1 247 ? 21.997 3.532 -21.326 1.00 93.81 247 TYR A N 1
ATOM 1794 C CA . TYR A 1 247 ? 23.004 2.720 -21.998 1.00 93.81 247 TYR A CA 1
ATOM 1795 C C . TYR A 1 247 ? 23.232 3.160 -23.450 1.00 93.81 247 TYR A C 1
ATOM 1797 O O . TYR A 1 247 ? 24.377 3.204 -23.902 1.00 93.81 247 TYR A O 1
ATOM 1805 N N . GLY A 1 248 ? 22.161 3.494 -24.175 1.00 95.69 248 GLY A N 1
ATOM 1806 C CA . GLY A 1 248 ? 22.228 4.015 -25.539 1.00 95.69 248 GLY A CA 1
ATOM 1807 C C . GLY A 1 248 ? 22.921 5.377 -25.605 1.00 95.69 248 GLY A C 1
ATOM 1808 O O . GLY A 1 248 ? 23.861 5.529 -26.381 1.00 95.69 248 GLY A O 1
ATOM 1809 N N . ASP A 1 249 ? 22.524 6.320 -24.741 1.00 95.75 249 ASP A N 1
ATOM 1810 C CA . ASP A 1 249 ? 23.078 7.685 -24.671 1.00 95.75 249 ASP A CA 1
ATOM 1811 C C . ASP A 1 249 ? 24.593 7.666 -24.435 1.00 95.75 249 ASP A C 1
ATOM 1813 O O . ASP A 1 249 ? 25.354 8.405 -25.052 1.00 95.75 249 ASP A O 1
ATOM 1817 N N . THR A 1 250 ? 25.061 6.751 -23.587 1.00 96.50 250 THR A N 1
ATOM 1818 C CA . THR A 1 250 ? 26.484 6.611 -23.243 1.00 96.50 250 THR A CA 1
ATOM 1819 C C . THR A 1 250 ? 27.273 5.717 -24.207 1.00 96.50 250 THR A C 1
ATOM 1821 O O . THR A 1 250 ? 28.411 5.329 -23.911 1.00 96.50 250 THR A O 1
ATOM 1824 N N . CYS A 1 251 ? 26.699 5.343 -25.355 1.00 96.25 251 CYS A N 1
ATOM 1825 C CA . CYS A 1 251 ? 27.308 4.441 -26.340 1.00 96.25 251 CYS A CA 1
ATOM 1826 C C . CYS A 1 251 ? 27.778 3.114 -25.725 1.00 96.25 251 CYS A C 1
ATOM 1828 O O . CYS A 1 251 ? 28.893 2.627 -25.968 1.00 96.25 251 CYS A O 1
ATOM 1830 N N . GLY A 1 252 ? 26.936 2.545 -24.866 1.00 93.56 252 GLY A N 1
ATOM 1831 C CA . GLY A 1 252 ? 27.228 1.371 -24.059 1.00 93.56 252 GLY A CA 1
ATOM 1832 C C . GLY A 1 252 ? 28.263 1.635 -22.967 1.00 93.56 252 GLY A C 1
ATOM 1833 O O . GLY A 1 252 ? 29.208 0.856 -22.819 1.00 93.56 252 GLY A O 1
ATOM 1834 N N . ASN A 1 253 ? 28.096 2.728 -22.212 1.00 94.88 253 ASN A N 1
ATOM 1835 C CA . ASN A 1 253 ? 28.992 3.184 -21.138 1.00 94.88 253 ASN A CA 1
ATOM 1836 C C . ASN A 1 253 ? 30.428 3.521 -21.588 1.00 94.88 253 ASN A C 1
ATOM 1838 O O . ASN A 1 253 ? 31.390 3.332 -20.836 1.00 94.88 253 ASN A O 1
ATOM 1842 N N . ARG A 1 254 ? 30.602 3.975 -22.830 1.00 93.69 254 ARG A N 1
ATOM 1843 C CA . ARG A 1 254 ? 31.905 4.358 -23.402 1.00 93.69 254 ARG A CA 1
ATOM 1844 C C . ARG A 1 254 ? 32.121 5.871 -23.426 1.00 93.69 254 ARG A C 1
ATOM 1846 O O . ARG A 1 254 ? 33.268 6.302 -23.542 1.00 93.69 254 ARG A O 1
ATOM 1853 N N . THR A 1 255 ? 31.053 6.654 -23.309 1.00 93.62 255 THR A N 1
ATOM 1854 C CA . THR A 1 255 ? 31.066 8.123 -23.266 1.00 93.62 255 THR A CA 1
ATOM 1855 C C . THR A 1 255 ? 30.308 8.635 -22.041 1.00 93.62 255 THR A C 1
ATOM 1857 O O . THR A 1 255 ? 29.677 7.862 -21.323 1.00 93.62 255 THR A O 1
ATOM 1860 N N . ASP A 1 256 ? 30.367 9.949 -21.817 1.00 93.00 256 ASP A N 1
ATOM 1861 C CA . ASP A 1 256 ? 29.595 10.631 -20.770 1.00 93.00 256 ASP A CA 1
ATOM 1862 C C . ASP A 1 256 ? 28.136 10.939 -21.195 1.00 93.00 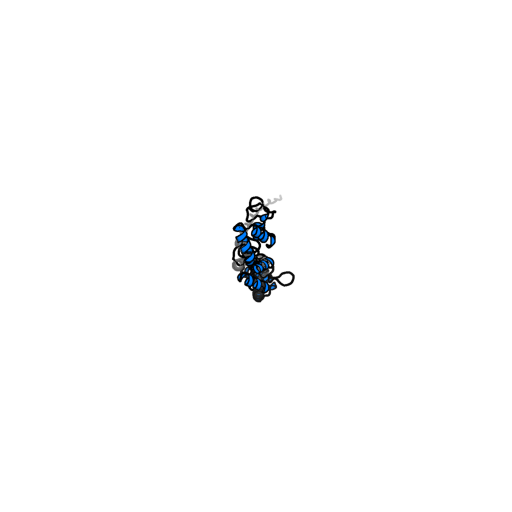256 ASP A C 1
ATOM 1864 O O . ASP A 1 256 ? 27.399 11.541 -20.415 1.00 93.00 256 ASP A O 1
ATOM 1868 N N . GLY A 1 257 ? 27.722 10.542 -22.407 1.00 91.56 257 GLY A N 1
ATOM 1869 C CA . GLY A 1 257 ? 26.392 10.815 -22.967 1.00 91.56 257 GLY A CA 1
ATOM 1870 C C . GLY A 1 257 ? 26.233 12.179 -23.654 1.00 91.56 257 GLY A C 1
ATOM 1871 O O . GLY A 1 257 ? 27.093 13.059 -23.542 1.00 91.56 257 GLY A O 1
ATOM 1872 N N . GLY A 1 258 ? 25.121 12.363 -24.376 1.00 90.25 258 GLY A N 1
ATOM 1873 C CA . GLY A 1 258 ? 24.710 13.644 -24.967 1.00 90.25 258 GLY A CA 1
ATOM 1874 C C . GLY A 1 258 ? 25.149 13.926 -26.412 1.00 90.25 258 GLY A C 1
ATOM 1875 O O . GLY A 1 258 ? 24.891 15.026 -26.909 1.00 90.25 258 GLY A O 1
ATOM 1876 N N . GLU A 1 259 ? 25.776 12.969 -27.096 1.00 91.81 259 GLU A N 1
ATOM 1877 C CA . GLU A 1 259 ? 26.121 13.028 -28.525 1.00 91.81 259 GLU A CA 1
ATOM 1878 C C . GLU A 1 259 ? 25.713 11.716 -29.212 1.00 91.81 259 GLU A C 1
ATOM 1880 O O . GLU A 1 259 ? 25.706 10.666 -28.574 1.00 91.81 259 GLU A O 1
ATOM 1885 N N . TRP A 1 260 ? 25.393 11.759 -30.511 1.00 93.88 260 TRP A N 1
ATOM 1886 C CA . TRP A 1 260 ? 25.113 10.543 -31.283 1.00 93.88 260 TRP A CA 1
ATOM 1887 C C . TRP A 1 260 ? 26.382 9.700 -31.405 1.00 93.88 260 TRP A C 1
ATOM 1889 O O . TRP A 1 260 ? 27.422 10.196 -31.834 1.00 93.88 260 TRP A O 1
ATOM 1899 N N . CYS A 1 261 ? 26.302 8.417 -31.073 1.00 94.88 261 CYS A N 1
ATOM 1900 C CA . CYS A 1 261 ? 27.424 7.486 -31.054 1.00 94.88 261 CYS A CA 1
ATOM 1901 C C . CYS A 1 261 ? 28.075 7.321 -32.427 1.00 94.88 261 CYS A C 1
ATOM 1903 O O . CYS A 1 261 ? 29.295 7.159 -32.510 1.00 94.88 261 CYS A O 1
ATOM 1905 N N . THR A 1 262 ? 27.282 7.415 -33.497 1.00 94.94 262 THR A N 1
ATOM 1906 C CA . THR A 1 262 ? 27.776 7.451 -34.881 1.00 94.94 262 THR A CA 1
ATOM 1907 C C . THR A 1 262 ? 28.547 8.723 -35.225 1.00 94.94 262 THR A C 1
ATOM 1909 O O . THR A 1 262 ? 29.234 8.742 -36.236 1.00 94.94 262 THR A O 1
ATOM 1912 N N . GLU A 1 263 ? 28.485 9.775 -34.407 1.00 93.38 263 GLU A N 1
ATOM 1913 C CA . GLU A 1 263 ? 29.180 11.050 -34.625 1.00 93.38 263 GLU A CA 1
ATOM 1914 C C . GLU A 1 263 ? 30.390 11.247 -33.693 1.00 93.38 263 GLU A C 1
ATOM 1916 O O . GLU A 1 263 ? 31.153 12.198 -33.879 1.00 93.38 263 GLU A O 1
ATOM 1921 N N . VAL A 1 264 ? 30.609 10.356 -32.715 1.00 90.75 264 VAL A N 1
ATOM 1922 C CA . VAL A 1 264 ? 31.699 10.482 -31.734 1.00 90.75 264 VAL A CA 1
ATOM 1923 C C . VAL A 1 264 ? 33.047 10.060 -32.343 1.00 90.75 264 VAL A C 1
ATOM 1925 O O . VAL A 1 264 ? 33.258 8.874 -32.636 1.00 90.75 264 VAL A O 1
ATOM 1928 N N . PRO A 1 265 ? 34.032 10.977 -32.457 1.00 86.94 265 PRO A N 1
ATOM 1929 C CA . PRO A 1 265 ? 35.342 10.650 -33.008 1.00 86.94 265 PRO A CA 1
ATOM 1930 C C . PRO A 1 265 ? 36.088 9.620 -32.153 1.00 86.94 265 PRO A C 1
ATOM 1932 O O . PRO A 1 265 ? 36.303 9.813 -30.955 1.00 86.94 265 PRO A O 1
ATOM 1935 N N . GLY A 1 266 ? 36.552 8.543 -32.787 1.00 84.44 266 GLY A N 1
ATOM 1936 C CA . GLY A 1 266 ? 37.284 7.460 -32.121 1.00 84.44 266 GLY A CA 1
ATOM 1937 C C . GLY A 1 266 ? 36.413 6.301 -31.628 1.00 84.44 266 GLY A C 1
ATOM 1938 O O . GLY A 1 266 ? 36.979 5.271 -31.257 1.00 84.44 266 GLY A O 1
ATOM 1939 N N . LEU A 1 267 ? 35.081 6.433 -31.675 1.00 85.62 267 LEU A N 1
ATOM 1940 C CA . LEU A 1 267 ? 34.155 5.303 -31.578 1.00 85.62 267 LEU A CA 1
ATOM 1941 C C . LEU A 1 267 ? 33.804 4.787 -32.973 1.00 85.62 267 LEU A C 1
ATOM 1943 O O . LEU A 1 267 ? 34.153 3.648 -33.297 1.00 85.62 267 LEU A O 1
ATOM 1947 N N . ASP A 1 268 ? 33.187 5.616 -33.818 1.00 80.62 268 ASP A N 1
ATOM 1948 C CA . ASP A 1 268 ? 32.896 5.244 -35.204 1.00 80.62 268 ASP A CA 1
ATOM 1949 C C . ASP A 1 268 ? 34.151 5.405 -36.081 1.00 80.62 268 ASP A C 1
ATOM 1951 O O . ASP A 1 268 ? 34.697 6.504 -36.180 1.00 80.62 268 ASP A O 1
ATOM 1955 N N . PRO A 1 269 ? 34.651 4.338 -36.737 1.00 76.56 269 PRO A N 1
ATOM 1956 C CA . PRO A 1 269 ? 35.780 4.447 -37.661 1.00 76.56 269 PRO A CA 1
ATOM 1957 C C . PRO A 1 269 ? 35.470 5.243 -38.943 1.00 76.56 269 PRO A C 1
ATOM 1959 O O . PRO A 1 269 ? 36.391 5.488 -39.728 1.00 76.56 269 PRO A O 1
ATOM 1962 N N . ASN A 1 270 ? 34.205 5.593 -39.193 1.00 75.00 270 ASN A N 1
ATOM 1963 C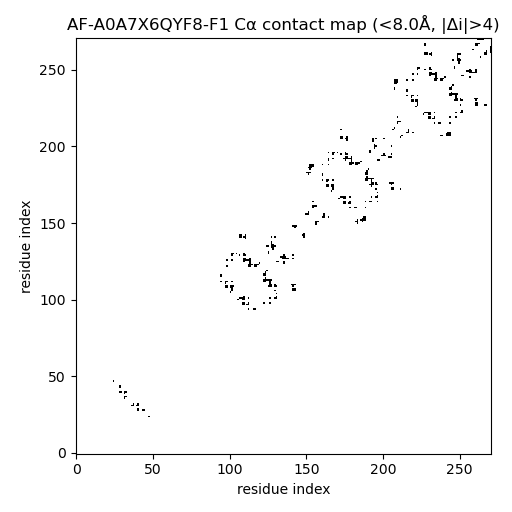 CA . ASN A 1 270 ? 33.755 6.325 -40.378 1.00 75.00 270 ASN A CA 1
ATOM 1964 C C . ASN A 1 270 ? 33.638 7.847 -40.173 1.00 75.00 270 ASN A C 1
ATOM 1966 O O . ASN A 1 270 ? 33.336 8.546 -41.146 1.00 75.00 270 ASN A O 1
ATOM 1970 N N . VAL A 1 271 ? 33.900 8.354 -38.963 1.00 72.06 271 VAL A N 1
ATOM 1971 C CA . VAL A 1 271 ? 33.870 9.785 -38.598 1.00 72.06 271 VAL A CA 1
ATOM 1972 C C . VAL A 1 271 ? 35.261 10.290 -38.231 1.00 72.06 271 VAL A C 1
ATOM 1974 O O . VAL A 1 271 ? 35.618 11.395 -38.707 1.00 72.06 271 VAL A O 1
#

Radius of gyration: 47.22 Å; Cα contacts (8 Å, |Δi|>4): 293; chains: 1; bounding box: 65×44×174 Å

Mean predicted aligned error: 18.83 Å

Solvent-accessible surface area (backbone atoms only — not comparable to full-atom values): 15519 Å² total; per-residue (Å²): 139,86,83,80,81,80,83,81,82,85,82,79,81,78,78,82,77,82,79,79,83,80,68,65,67,63,56,53,41,51,52,37,47,74,71,65,48,56,73,59,28,52,55,54,51,55,58,56,57,69,66,51,79,78,62,94,62,99,64,80,68,65,66,59,50,52,53,53,54,50,51,52,52,50,52,52,49,51,50,50,52,52,50,53,54,50,53,55,53,52,53,54,53,53,50,53,49,26,51,49,42,15,65,76,63,39,37,69,29,11,37,53,30,28,75,74,36,59,87,95,33,76,55,22,53,35,19,41,6,47,58,70,77,44,68,59,82,59,88,73,64,58,54,42,103,84,78,62,70,86,72,50,41,45,89,80,63,36,77,66,59,36,54,24,47,56,38,14,64,75,63,39,36,62,31,8,40,52,26,30,72,69,35,44,86,99,15,54,46,25,54,38,18,51,23,42,52,75,68,68,54,99,49,99,56,48,57,60,38,95,85,72,43,76,72,57,38,54,24,50,52,37,19,67,75,66,36,35,64,31,12,43,47,28,30,70,73,36,55,92,93,24,60,45,17,57,34,16,37,10,48,58,73,74,52,95,45,89,60,58,34,59,68,38,76,85,72,28,93,92,94